Protein AF-A0A3D6DI68-F1 (afdb_monomer)

Radius of gyration: 18.79 Å; Cα contacts (8 Å, |Δi|>4): 191; chains: 1; bounding box: 49×37×52 Å

Solvent-accessible surface area (backbone atoms only — not comparable to full-atom values): 10297 Å² total; per-residue (Å²): 124,70,79,74,51,53,60,58,48,51,51,52,36,50,52,24,47,52,52,17,48,54,47,43,48,48,29,64,73,47,44,44,56,61,36,33,67,92,43,63,64,65,54,48,49,50,49,52,28,51,52,53,12,64,62,48,17,65,62,31,40,66,58,34,52,61,52,46,64,67,42,48,71,60,28,49,78,68,75,37,47,70,59,53,52,56,61,50,47,48,56,31,52,49,44,36,45,64,70,35,48,46,40,38,71,76,37,36,68,61,47,20,57,74,69,66,47,55,83,92,48,44,79,40,40,52,56,20,40,54,47,18,53,46,51,32,50,39,52,50,49,38,37,54,32,43,72,69,74,38,43,48,60,38,44,32,44,64,32,33,52,44,38,52,51,51,41,51,52,31,49,34,34,53,71,63,78,37,58,76,87,51,45,57,61,52,52,53,49,49,52,50,52,52,45,74,73,103

Structure (mmCIF, N/CA/C/O backbone):
data_AF-A0A3D6DI68-F1
#
_entry.id   AF-A0A3D6DI68-F1
#
loop_
_atom_site.group_PDB
_atom_site.id
_atom_site.type_symbol
_atom_site.label_atom_id
_atom_site.label_alt_id
_atom_site.label_comp_id
_atom_site.label_asym_id
_atom_site.label_entity_id
_atom_site.label_seq_id
_atom_site.pdbx_PDB_ins_code
_atom_site.Cartn_x
_atom_site.Cartn_y
_atom_site.Cartn_z
_atom_site.occupancy
_atom_site.B_iso_or_equiv
_atom_site.auth_seq_id
_atom_site.auth_comp_id
_atom_site.auth_asym_id
_atom_site.auth_atom_id
_atom_site.pdbx_PDB_model_num
ATOM 1 N N . MET A 1 1 ? 26.467 -13.691 -18.395 1.00 47.03 1 MET A N 1
ATOM 2 C CA . MET A 1 1 ? 26.387 -13.645 -16.912 1.00 47.03 1 MET A CA 1
ATOM 3 C C . MET A 1 1 ? 24.986 -13.385 -16.330 1.00 47.03 1 MET A C 1
ATOM 5 O O . MET A 1 1 ? 24.784 -13.717 -15.171 1.00 47.03 1 MET A O 1
ATOM 9 N N . ALA A 1 2 ? 23.992 -12.867 -17.072 1.00 53.72 2 ALA A N 1
ATOM 10 C CA . ALA A 1 2 ? 22.640 -12.630 -16.524 1.00 53.72 2 ALA A CA 1
ATOM 11 C C . ALA A 1 2 ? 21.824 -13.912 -16.218 1.00 53.72 2 ALA A C 1
ATOM 13 O O . ALA A 1 2 ? 21.062 -13.934 -15.256 1.00 53.72 2 ALA A O 1
ATOM 14 N N . ARG A 1 3 ? 22.022 -15.004 -16.980 1.00 49.41 3 ARG A N 1
ATOM 15 C CA . ARG A 1 3 ? 21.253 -16.261 -16.841 1.00 49.41 3 ARG A CA 1
ATOM 16 C C . ARG A 1 3 ? 21.384 -16.957 -15.478 1.00 49.41 3 ARG A C 1
ATOM 18 O O . ARG A 1 3 ? 20.424 -17.579 -15.051 1.00 49.41 3 ARG A O 1
ATOM 25 N N . PHE A 1 4 ? 22.509 -16.815 -14.774 1.00 50.00 4 PHE A N 1
ATOM 26 C CA . PHE A 1 4 ? 22.710 -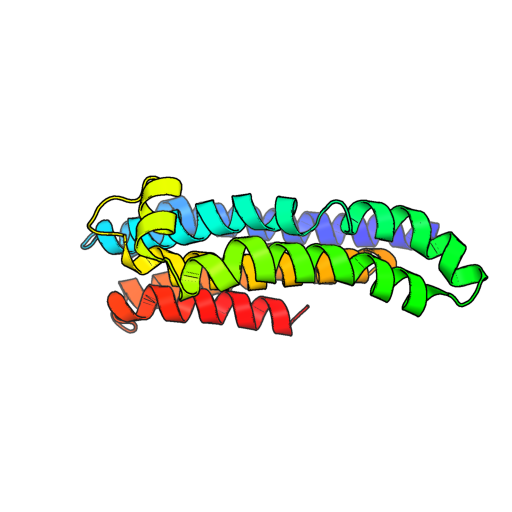17.448 -13.459 1.00 50.00 4 PHE A CA 1
ATOM 27 C C . PHE A 1 4 ? 22.127 -16.647 -12.283 1.00 50.00 4 PHE A C 1
ATOM 29 O O . PHE A 1 4 ? 22.044 -17.169 -11.179 1.00 50.00 4 PHE A O 1
ATOM 36 N N . ARG A 1 5 ? 21.707 -15.388 -12.490 1.00 63.69 5 ARG A N 1
ATOM 37 C CA . ARG A 1 5 ? 21.126 -14.551 -11.421 1.00 63.69 5 ARG A CA 1
ATOM 38 C C . ARG A 1 5 ? 19.610 -14.703 -11.297 1.00 63.69 5 ARG A C 1
ATOM 40 O O . ARG A 1 5 ? 19.079 -14.528 -10.205 1.00 63.69 5 ARG A O 1
ATOM 47 N N . VAL A 1 6 ? 18.935 -15.077 -12.387 1.00 71.12 6 VAL A N 1
ATOM 48 C CA . VAL A 1 6 ? 17.475 -15.271 -12.421 1.00 71.12 6 VAL A CA 1
ATOM 49 C C . VAL A 1 6 ? 17.021 -16.410 -11.491 1.00 71.12 6 VAL A C 1
ATOM 51 O O . VAL A 1 6 ? 16.112 -16.162 -10.701 1.00 71.12 6 VAL A O 1
ATOM 54 N N . PRO A 1 7 ? 17.656 -17.605 -11.476 1.00 82.25 7 PRO A N 1
ATOM 55 C CA . PRO A 1 7 ? 17.252 -18.688 -10.575 1.00 82.25 7 PRO A CA 1
ATOM 56 C C . PRO A 1 7 ? 17.431 -18.324 -9.098 1.00 82.25 7 PRO A C 1
ATOM 58 O O . PRO A 1 7 ? 16.536 -18.553 -8.291 1.00 82.25 7 PRO A O 1
ATOM 61 N N . THR A 1 8 ? 18.549 -17.685 -8.742 1.00 82.25 8 THR A N 1
ATOM 62 C CA . THR A 1 8 ? 18.820 -17.258 -7.360 1.00 82.25 8 THR A CA 1
ATOM 63 C C . THR A 1 8 ? 17.832 -16.192 -6.888 1.00 82.25 8 THR A C 1
ATOM 65 O O . THR A 1 8 ? 17.372 -16.233 -5.749 1.00 82.25 8 THR A O 1
ATOM 68 N N . GLN A 1 9 ? 17.481 -15.239 -7.753 1.00 78.44 9 GLN A N 1
ATOM 69 C CA . GLN A 1 9 ? 16.486 -14.209 -7.454 1.00 78.44 9 GLN A CA 1
ATOM 70 C C . GLN A 1 9 ? 15.082 -14.810 -7.307 1.00 78.44 9 GLN A C 1
ATOM 72 O O . GLN A 1 9 ? 14.377 -14.480 -6.356 1.00 78.44 9 GLN A O 1
ATOM 77 N N . ALA A 1 10 ? 14.703 -15.737 -8.191 1.00 82.56 10 ALA A N 1
ATOM 78 C CA . ALA A 1 10 ? 13.439 -16.462 -8.102 1.00 82.56 10 ALA A CA 1
ATOM 79 C C . ALA A 1 10 ? 13.342 -17.281 -6.806 1.00 82.56 10 ALA A C 1
ATOM 81 O O . ALA A 1 10 ? 12.330 -17.207 -6.115 1.00 82.56 10 ALA A O 1
ATOM 82 N N . PHE A 1 11 ? 14.410 -17.987 -6.425 1.00 86.50 11 PHE A N 1
ATOM 83 C CA . PHE A 1 11 ? 14.456 -18.758 -5.182 1.00 86.50 11 PHE A CA 1
ATOM 84 C C . PHE A 1 11 ? 14.317 -17.869 -3.936 1.00 86.50 11 PHE A C 1
ATOM 86 O O . PHE A 1 11 ? 13.551 -18.185 -3.029 1.00 86.50 11 PHE A O 1
ATOM 93 N N . ARG A 1 12 ? 14.992 -16.712 -3.900 1.00 85.69 12 ARG A N 1
ATOM 94 C CA . ARG A 1 12 ? 14.850 -15.749 -2.791 1.00 85.69 12 ARG A CA 1
ATOM 95 C C . ARG A 1 12 ? 13.447 -15.145 -2.715 1.00 85.69 12 ARG A C 1
ATOM 97 O O . ARG A 1 12 ? 12.915 -14.993 -1.616 1.00 85.69 12 ARG A O 1
ATOM 104 N N . ASN A 1 13 ? 12.842 -14.821 -3.860 1.00 84.44 13 ASN A N 1
ATOM 105 C CA . ASN A 1 13 ? 11.450 -14.370 -3.904 1.00 84.44 13 ASN A CA 1
ATOM 106 C C . ASN A 1 13 ? 10.514 -15.464 -3.375 1.00 84.44 13 ASN A C 1
ATOM 108 O O . ASN A 1 13 ? 9.661 -15.172 -2.547 1.00 84.44 13 ASN A O 1
ATOM 112 N N . PHE A 1 14 ? 10.709 -16.718 -3.796 1.00 88.00 14 PHE A N 1
ATOM 113 C CA . PHE A 1 14 ? 9.923 -17.857 -3.324 1.00 88.00 14 PHE A CA 1
ATOM 114 C C . PHE A 1 14 ? 10.012 -18.025 -1.803 1.00 88.00 14 PHE A C 1
ATOM 116 O O . PHE A 1 14 ? 8.979 -18.108 -1.147 1.00 88.00 14 PHE A O 1
ATOM 123 N N . LEU A 1 15 ? 11.219 -17.994 -1.225 1.00 88.44 15 LEU A N 1
ATOM 124 C CA . LEU A 1 15 ? 11.389 -18.052 0.231 1.00 88.44 15 LEU A CA 1
ATOM 125 C C . LEU A 1 15 ? 10.708 -16.878 0.947 1.00 88.44 15 LEU A C 1
ATOM 127 O O . LEU A 1 15 ? 10.084 -17.080 1.984 1.00 88.44 15 LEU A O 1
ATOM 131 N N . SER A 1 16 ? 10.793 -15.667 0.388 1.00 86.31 16 SER A N 1
ATOM 132 C CA . SER A 1 16 ? 10.128 -14.486 0.960 1.00 86.31 16 SER A CA 1
ATOM 133 C C . SER A 1 16 ? 8.607 -14.650 0.964 1.00 86.31 16 SER A C 1
ATOM 135 O O . SER A 1 16 ? 7.964 -14.403 1.978 1.00 86.31 16 SER A O 1
ATOM 137 N N . ILE A 1 17 ? 8.041 -15.136 -0.144 1.00 87.88 17 ILE A N 1
ATOM 138 C CA . ILE A 1 17 ? 6.606 -15.413 -0.265 1.00 87.88 17 ILE A CA 1
ATOM 139 C C . ILE A 1 17 ? 6.188 -16.519 0.707 1.00 87.88 17 ILE A C 1
ATOM 141 O O . ILE A 1 17 ? 5.175 -16.375 1.379 1.00 87.88 17 ILE A O 1
ATOM 145 N N . LEU A 1 18 ? 6.964 -17.602 0.819 1.00 90.88 18 LEU A N 1
ATOM 146 C CA . LEU A 1 18 ? 6.665 -18.712 1.725 1.00 90.88 18 LEU A CA 1
ATOM 147 C C . LEU A 1 18 ? 6.641 -18.251 3.188 1.00 90.88 18 LEU A C 1
ATOM 149 O O . LEU A 1 18 ? 5.691 -18.547 3.911 1.00 90.88 18 LEU A O 1
ATOM 153 N N . LEU A 1 19 ? 7.654 -17.489 3.612 1.00 89.38 19 LEU A N 1
ATOM 154 C CA . LEU A 1 19 ? 7.704 -16.907 4.954 1.00 89.38 19 LEU A CA 1
ATOM 155 C C . LEU A 1 19 ? 6.527 -15.962 5.190 1.00 89.38 19 LEU A C 1
ATOM 157 O O . LEU A 1 19 ? 5.820 -16.098 6.187 1.00 89.38 19 LEU A O 1
ATOM 161 N N . GLY A 1 20 ? 6.271 -15.048 4.252 1.00 87.38 20 GLY A N 1
ATOM 162 C CA . GLY A 1 20 ? 5.126 -14.149 4.322 1.00 87.38 20 GLY A CA 1
ATOM 163 C C . GLY A 1 20 ? 3.792 -14.899 4.366 1.00 87.38 20 GLY A C 1
ATOM 164 O O . GLY A 1 20 ? 2.861 -14.475 5.047 1.00 87.38 20 GLY A O 1
ATOM 165 N N . PHE A 1 21 ? 3.658 -16.024 3.670 1.00 90.75 21 PHE A N 1
ATOM 166 C CA . PHE A 1 21 ? 2.447 -16.839 3.702 1.00 90.75 21 PHE A CA 1
ATOM 167 C C . PHE A 1 21 ? 2.226 -17.460 5.084 1.00 90.75 21 PHE A C 1
ATOM 169 O O . PHE A 1 21 ? 1.154 -17.283 5.660 1.00 90.75 21 PHE A O 1
ATOM 176 N N . VAL A 1 22 ? 3.246 -18.115 5.648 1.00 92.69 22 VAL A N 1
ATOM 177 C CA . VAL A 1 22 ? 3.168 -18.729 6.985 1.00 92.69 22 VAL A CA 1
ATOM 178 C C . VAL A 1 22 ? 2.871 -17.675 8.051 1.00 92.69 22 VAL A C 1
ATOM 180 O O . VAL A 1 22 ? 1.959 -17.852 8.855 1.00 92.69 22 VAL A O 1
ATOM 183 N N . LEU A 1 23 ? 3.580 -16.546 8.024 1.00 91.50 23 LEU A N 1
ATOM 184 C CA . LEU A 1 23 ? 3.347 -15.440 8.953 1.00 91.50 23 LEU A CA 1
ATOM 185 C C . LEU A 1 23 ? 1.942 -14.857 8.811 1.00 91.50 23 LEU A C 1
ATOM 187 O O . LEU A 1 23 ? 1.280 -14.594 9.810 1.00 91.50 23 LEU A O 1
ATOM 191 N N . GLY A 1 24 ? 1.464 -14.688 7.577 1.00 89.50 24 GLY A N 1
ATOM 192 C CA . GLY A 1 24 ? 0.105 -14.229 7.310 1.00 89.50 24 GLY A CA 1
ATOM 193 C C . GLY A 1 24 ? -0.951 -15.194 7.844 1.00 89.50 24 GLY A C 1
ATOM 194 O O . GLY A 1 24 ? -1.929 -14.750 8.441 1.00 89.50 24 GLY A O 1
ATOM 195 N N . ALA A 1 25 ? -0.740 -16.502 7.679 1.00 91.69 25 ALA A N 1
ATOM 196 C CA . ALA A 1 25 ? -1.630 -17.532 8.202 1.00 91.69 25 ALA A CA 1
ATOM 197 C C . ALA A 1 25 ? -1.679 -17.501 9.735 1.00 91.69 25 ALA A C 1
ATOM 199 O O . ALA A 1 25 ? -2.762 -17.417 10.305 1.00 91.69 25 ALA A O 1
ATOM 200 N N . VAL A 1 26 ? -0.521 -17.482 10.402 1.00 93.56 26 VAL A N 1
ATOM 201 C CA . VAL A 1 26 ? -0.439 -17.378 11.869 1.00 93.56 26 VAL A CA 1
ATOM 202 C C . VAL A 1 26 ? -1.111 -16.096 12.363 1.00 93.56 26 VAL A C 1
ATOM 204 O O . VAL A 1 26 ? -1.902 -16.133 13.306 1.00 93.56 26 VAL A O 1
ATOM 207 N N . ASN A 1 27 ? -0.856 -14.965 11.704 1.00 91.69 27 ASN A N 1
ATOM 208 C CA . ASN A 1 27 ? -1.428 -13.691 12.116 1.00 91.69 27 ASN A CA 1
ATOM 209 C C . ASN A 1 27 ? -2.960 -13.675 11.982 1.00 91.69 27 ASN A C 1
ATOM 211 O O . ASN A 1 27 ? -3.658 -13.283 12.910 1.00 91.69 27 ASN A O 1
ATOM 215 N N . ASN A 1 28 ? -3.495 -14.151 10.855 1.00 89.88 28 ASN A N 1
ATOM 216 C CA . ASN A 1 28 ? -4.934 -14.129 10.591 1.00 89.88 28 ASN A CA 1
ATOM 217 C C . ASN A 1 28 ? -5.728 -15.187 11.365 1.00 89.88 28 ASN A C 1
ATOM 219 O O . ASN A 1 28 ? -6.883 -14.932 11.698 1.00 89.88 28 ASN A O 1
ATOM 223 N N . LEU A 1 29 ? -5.145 -16.362 11.619 1.00 91.81 29 LEU A N 1
ATOM 224 C CA . LEU A 1 29 ? -5.845 -17.480 12.259 1.00 91.81 29 LEU A CA 1
ATOM 225 C C . LEU A 1 29 ? -5.686 -17.502 13.780 1.00 91.81 29 LEU A C 1
ATOM 227 O O . LEU A 1 29 ? -6.544 -18.058 14.457 1.00 91.81 29 LEU A O 1
ATOM 231 N N . ILE A 1 30 ? -4.600 -16.933 14.313 1.00 92.62 30 ILE A N 1
ATOM 232 C CA . ILE A 1 30 ? -4.255 -17.050 15.735 1.00 92.62 30 ILE A CA 1
ATOM 233 C C . ILE A 1 30 ? -4.139 -15.669 16.380 1.00 92.62 30 ILE A C 1
ATOM 235 O O . ILE A 1 30 ? -4.895 -15.362 17.296 1.00 92.62 30 ILE A O 1
ATOM 239 N N . ILE A 1 31 ? -3.219 -14.825 15.899 1.00 92.12 31 ILE A N 1
ATOM 240 C CA . ILE A 1 31 ? -2.837 -13.599 16.621 1.00 92.12 31 ILE A CA 1
ATOM 241 C C . ILE A 1 31 ? -3.959 -12.557 16.602 1.00 92.12 31 ILE A C 1
ATOM 243 O O . ILE A 1 31 ? -4.326 -12.053 17.657 1.00 92.12 31 ILE A O 1
ATOM 247 N N . LEU A 1 32 ? -4.519 -12.230 15.433 1.00 89.50 32 LEU A N 1
ATOM 248 C CA . LEU A 1 32 ? -5.557 -11.201 15.318 1.00 89.50 32 LEU A CA 1
ATOM 249 C C . LEU A 1 32 ? -6.864 -11.584 16.031 1.00 89.50 32 LEU A C 1
ATOM 251 O O . LEU A 1 32 ? -7.358 -10.747 16.782 1.00 89.50 32 LEU A O 1
ATOM 255 N N . PRO A 1 33 ? -7.419 -12.806 15.872 1.00 89.81 33 PRO A N 1
ATOM 256 C CA . PRO A 1 33 ? -8.613 -13.200 16.619 1.00 89.81 33 PRO A CA 1
ATOM 257 C C . PRO A 1 33 ? -8.412 -13.133 18.135 1.00 89.81 33 PRO A C 1
ATOM 259 O O . PRO A 1 33 ? -9.314 -12.712 18.849 1.00 89.81 33 PRO A O 1
ATOM 262 N N . TRP A 1 34 ? -7.225 -13.510 18.619 1.00 92.38 34 TRP A N 1
ATOM 263 C CA . TRP A 1 34 ? -6.877 -13.404 20.034 1.00 92.38 34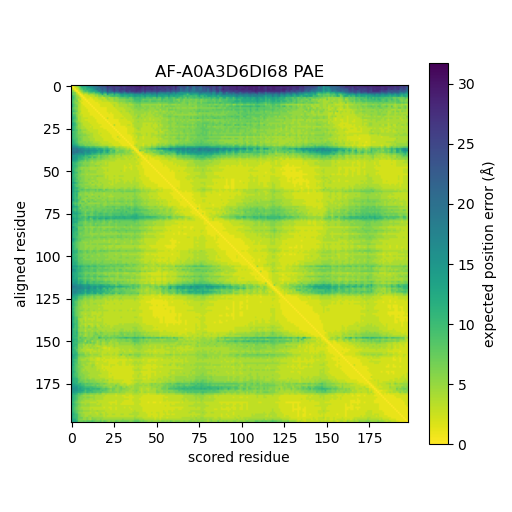 TRP A CA 1
ATOM 264 C C . TRP A 1 34 ? -6.743 -11.943 20.491 1.00 92.38 34 TRP A C 1
ATOM 266 O O . TRP A 1 34 ? -7.365 -11.554 21.473 1.00 92.38 34 TRP A O 1
ATOM 276 N N . ALA A 1 35 ? -5.988 -11.117 19.761 1.00 89.19 35 ALA A N 1
ATOM 277 C CA . ALA A 1 35 ? -5.718 -9.726 20.131 1.00 89.19 35 ALA A CA 1
ATOM 278 C C . ALA A 1 35 ? -6.968 -8.828 20.105 1.00 89.19 35 ALA A C 1
ATOM 280 O O . ALA A 1 35 ? -7.029 -7.840 20.833 1.00 89.19 35 ALA A O 1
ATOM 281 N N . PHE A 1 36 ? -7.957 -9.164 19.271 1.00 88.94 36 PHE A N 1
ATOM 282 C CA . PHE A 1 36 ? -9.206 -8.412 19.111 1.00 88.94 36 PHE A CA 1
ATOM 283 C C . PHE A 1 36 ? -10.434 -9.110 19.715 1.00 88.94 36 PHE A C 1
ATOM 285 O O . PHE A 1 36 ? -11.557 -8.680 19.453 1.00 88.94 36 PHE A O 1
ATOM 292 N N . ALA A 1 37 ? -10.252 -10.159 20.527 1.00 84.75 37 ALA A N 1
ATOM 293 C CA . ALA A 1 37 ? -11.361 -10.926 21.106 1.00 84.75 37 ALA A CA 1
ATOM 294 C C . ALA A 1 37 ? -12.387 -10.040 21.844 1.00 84.75 37 ALA A C 1
ATOM 296 O O . ALA A 1 37 ? -13.589 -10.285 21.761 1.00 84.75 37 ALA A O 1
ATOM 297 N N . ASP A 1 38 ? -11.913 -8.971 22.489 1.00 79.00 38 ASP A N 1
ATOM 298 C CA . ASP A 1 38 ? -12.732 -8.055 23.288 1.00 79.00 38 ASP A CA 1
ATOM 299 C C . ASP A 1 38 ? -13.279 -6.842 22.506 1.00 79.00 38 ASP A C 1
ATOM 301 O O . ASP A 1 38 ? -13.947 -5.995 23.099 1.00 79.00 38 ASP A O 1
ATOM 305 N N . ASP A 1 39 ? -12.936 -6.666 21.222 1.00 76.25 39 ASP A N 1
ATOM 306 C CA . ASP A 1 39 ? -13.411 -5.539 20.399 1.00 76.25 39 ASP A CA 1
ATOM 307 C C . ASP A 1 39 ? -13.306 -5.819 18.895 1.00 76.25 39 ASP A C 1
ATOM 309 O O . ASP A 1 39 ? -12.320 -5.506 18.219 1.00 76.25 39 ASP A O 1
ATOM 313 N N . LEU A 1 40 ? -14.379 -6.394 18.358 1.00 79.38 40 LEU A N 1
ATOM 314 C CA . LEU A 1 40 ? -14.498 -6.697 16.934 1.00 79.38 40 LEU A CA 1
ATOM 315 C C . LEU A 1 40 ? -14.705 -5.440 16.068 1.00 79.38 40 LEU A C 1
ATOM 317 O O . LEU A 1 40 ? -14.507 -5.515 14.853 1.00 79.38 40 LEU A O 1
ATOM 321 N N . GLY A 1 41 ? -15.091 -4.302 16.658 1.00 80.81 41 GLY A N 1
ATOM 322 C CA . GLY A 1 41 ? -15.380 -3.063 15.931 1.00 80.81 41 GLY A CA 1
ATOM 323 C C . GLY A 1 41 ? -14.114 -2.414 15.383 1.00 80.81 41 GLY A C 1
ATOM 324 O O . GLY A 1 41 ? -14.020 -2.136 14.187 1.00 80.81 41 GLY A O 1
ATOM 325 N N . GLU A 1 42 ? -13.096 -2.260 16.228 1.00 81.81 42 GLU A N 1
ATOM 326 C CA . GLU A 1 42 ? -11.787 -1.729 15.818 1.00 81.81 42 GLU A CA 1
ATOM 327 C C . GLU A 1 42 ? -11.094 -2.636 14.789 1.00 81.81 42 GLU A C 1
ATOM 329 O O . GLU A 1 42 ? -10.500 -2.169 13.811 1.00 81.81 42 GLU A O 1
ATOM 334 N N . TRP A 1 43 ? -11.237 -3.957 14.938 1.00 85.12 43 TRP A N 1
ATOM 335 C CA . TRP A 1 43 ? -10.728 -4.897 13.939 1.00 85.12 43 TRP A CA 1
ATOM 336 C C . TRP A 1 43 ? -11.438 -4.751 12.589 1.00 85.12 43 TRP A C 1
ATOM 338 O O . TRP A 1 43 ? -10.797 -4.784 11.532 1.00 85.12 43 TRP A O 1
ATOM 348 N N . GLY A 1 44 ? -12.761 -4.564 12.623 1.00 86.94 44 GLY A N 1
ATOM 349 C CA . GLY A 1 44 ? -13.584 -4.274 11.454 1.00 86.94 44 GLY A CA 1
ATOM 350 C C . GLY A 1 44 ? -13.151 -2.990 10.751 1.00 86.94 44 GLY A C 1
ATOM 351 O O . GLY A 1 44 ? -12.959 -2.999 9.535 1.00 86.94 44 GLY A O 1
ATOM 352 N N . LEU A 1 45 ? -12.895 -1.921 11.507 1.00 89.56 45 LEU A N 1
ATOM 353 C CA . LEU A 1 45 ? -12.443 -0.637 10.973 1.00 89.56 45 LEU A CA 1
ATOM 354 C C . LEU A 1 45 ? -11.131 -0.772 10.187 1.00 89.56 45 LEU A C 1
ATOM 356 O O . LEU A 1 45 ? -11.061 -0.348 9.034 1.00 89.56 45 LEU A O 1
ATOM 360 N N . VAL A 1 46 ? -10.103 -1.409 10.759 1.00 91.12 46 VAL A N 1
ATOM 361 C CA . VAL A 1 46 ? -8.811 -1.612 10.071 1.00 91.12 46 VAL A CA 1
ATOM 362 C C . VAL A 1 46 ? -8.993 -2.407 8.779 1.00 91.12 46 VAL A C 1
ATOM 364 O O . VAL A 1 46 ? -8.405 -2.065 7.751 1.00 91.12 46 VAL A O 1
ATOM 367 N N . ARG A 1 47 ? -9.834 -3.448 8.808 1.00 90.25 47 ARG A N 1
ATOM 368 C CA . ARG A 1 47 ? -10.141 -4.271 7.631 1.00 90.25 47 ARG A CA 1
ATOM 369 C C . ARG A 1 47 ? -10.842 -3.473 6.540 1.00 90.25 47 ARG A C 1
ATOM 371 O O . ARG A 1 47 ? -10.441 -3.577 5.386 1.00 90.25 47 ARG A O 1
ATOM 378 N N . ILE A 1 48 ? -11.836 -2.661 6.896 1.00 92.69 48 ILE A N 1
ATOM 379 C CA . ILE A 1 48 ? -12.547 -1.777 5.963 1.00 92.69 48 ILE A CA 1
ATOM 380 C C . ILE A 1 48 ? -11.568 -0.786 5.330 1.00 92.69 48 ILE A C 1
ATOM 382 O O . ILE A 1 48 ? -11.532 -0.650 4.105 1.00 92.69 48 ILE A O 1
ATOM 386 N N . VAL A 1 49 ? -10.734 -0.140 6.153 1.00 95.06 49 VAL A N 1
ATOM 387 C CA . VAL A 1 49 ? -9.734 0.828 5.689 1.00 95.06 49 VAL A CA 1
ATOM 388 C C . VAL A 1 49 ? -8.761 0.177 4.706 1.00 95.06 49 VAL A C 1
ATOM 390 O O . VAL A 1 49 ? -8.533 0.696 3.612 1.00 95.06 49 VAL A O 1
ATOM 393 N N . MET A 1 50 ? -8.219 -0.988 5.066 1.00 94.88 50 MET A N 1
ATOM 394 C CA . MET A 1 50 ? -7.290 -1.747 4.231 1.00 94.88 50 MET A CA 1
ATOM 395 C C . MET A 1 50 ? -7.931 -2.238 2.932 1.00 94.88 50 MET A C 1
ATOM 397 O O . MET A 1 50 ? -7.299 -2.148 1.878 1.00 94.88 50 MET A O 1
ATOM 401 N N . ALA A 1 51 ? -9.163 -2.746 2.990 1.00 95.06 51 ALA A N 1
ATOM 402 C CA . ALA A 1 51 ? -9.873 -3.273 1.832 1.00 95.06 51 ALA A CA 1
ATOM 403 C C . ALA A 1 51 ? -10.101 -2.179 0.785 1.00 95.06 51 ALA A C 1
ATOM 405 O O . ALA A 1 51 ? -9.682 -2.330 -0.362 1.00 95.06 51 ALA A O 1
ATOM 406 N N . TRP A 1 52 ? -10.672 -1.042 1.190 1.00 96.31 52 TRP A N 1
ATOM 407 C CA . TRP A 1 52 ? -10.899 0.077 0.279 1.00 96.31 52 TRP A CA 1
ATOM 408 C C . TRP A 1 52 ? -9.598 0.652 -0.273 1.00 96.31 5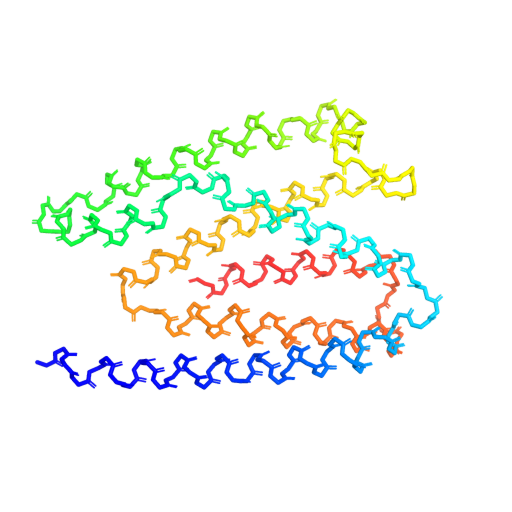2 TRP A C 1
ATOM 410 O O . TRP A 1 52 ? -9.484 0.851 -1.481 1.00 96.31 52 TRP A O 1
ATOM 420 N N . ALA A 1 53 ? -8.584 0.850 0.571 1.00 96.56 53 ALA A N 1
ATOM 421 C CA . ALA A 1 53 ? -7.290 1.341 0.112 1.00 96.56 53 ALA A CA 1
ATOM 422 C C . ALA A 1 53 ? -6.640 0.405 -0.925 1.00 96.56 53 ALA A C 1
ATOM 424 O O . ALA A 1 53 ? -6.105 0.877 -1.931 1.00 96.56 53 ALA A O 1
ATOM 425 N N . SER A 1 54 ? -6.734 -0.912 -0.717 1.00 95.38 54 SER A N 1
ATOM 426 C CA . SER A 1 54 ? -6.191 -1.929 -1.630 1.00 95.38 54 SER A CA 1
ATOM 427 C C . SER A 1 54 ? -6.960 -2.018 -2.950 1.00 95.38 54 SER A C 1
ATOM 429 O O . SER A 1 54 ? -6.366 -2.352 -3.973 1.00 95.38 54 SER A O 1
ATOM 431 N N . LEU A 1 55 ? -8.259 -1.703 -2.950 1.00 96.44 55 LEU A N 1
ATOM 432 C CA . LEU A 1 55 ? -9.075 -1.628 -4.166 1.00 96.44 55 LEU A CA 1
ATOM 433 C C . LEU A 1 55 ? -8.793 -0.354 -4.971 1.00 96.44 55 LEU A C 1
ATOM 435 O O . LEU A 1 55 ? -8.705 -0.396 -6.197 1.00 96.44 55 LEU A O 1
ATOM 439 N N . ILE A 1 56 ? -8.630 0.776 -4.284 1.00 96.75 56 ILE A N 1
ATOM 440 C CA . ILE A 1 56 ? -8.435 2.088 -4.906 1.00 96.75 56 ILE A CA 1
ATOM 441 C C . ILE A 1 56 ? -7.031 2.211 -5.522 1.00 96.75 56 ILE A C 1
ATOM 443 O O . ILE A 1 56 ? -6.885 2.724 -6.634 1.00 96.75 56 ILE A O 1
ATOM 447 N N . ALA A 1 57 ? -5.989 1.728 -4.839 1.00 97.19 57 ALA A N 1
ATOM 448 C CA . ALA A 1 57 ? -4.603 1.966 -5.249 1.00 97.19 57 ALA A CA 1
ATOM 449 C C . ALA A 1 57 ? -4.254 1.474 -6.677 1.00 97.19 57 ALA A C 1
ATOM 451 O O . ALA A 1 57 ? -3.681 2.255 -7.444 1.00 97.19 57 ALA A O 1
ATOM 452 N N . PRO A 1 58 ? -4.616 0.248 -7.114 1.00 95.62 58 PRO A N 1
ATOM 453 C CA . PRO A 1 58 ? -4.352 -0.212 -8.481 1.00 95.62 58 PRO A CA 1
ATOM 454 C C . PRO A 1 58 ? -5.027 0.641 -9.564 1.00 95.62 58 PRO A C 1
ATOM 456 O O . PRO A 1 58 ? -4.466 0.802 -10.649 1.00 95.62 58 PRO A O 1
ATOM 459 N N . ILE A 1 59 ? -6.203 1.207 -9.267 1.00 96.38 59 ILE A N 1
ATOM 460 C CA . ILE A 1 59 ? -6.939 2.095 -10.177 1.00 96.38 59 ILE A CA 1
ATOM 461 C C . ILE A 1 59 ? -6.170 3.409 -10.341 1.00 96.38 59 ILE A C 1
ATOM 463 O O . ILE A 1 59 ? -5.925 3.840 -11.469 1.00 96.38 59 ILE A O 1
ATOM 467 N N . ILE A 1 60 ? -5.712 3.999 -9.230 1.00 97.31 60 ILE A N 1
ATOM 468 C CA . ILE A 1 60 ? -4.881 5.215 -9.233 1.00 97.31 60 ILE A CA 1
ATOM 469 C C . ILE A 1 60 ? -3.591 5.000 -10.033 1.00 97.31 60 ILE A C 1
ATOM 471 O O . ILE A 1 60 ? -3.172 5.876 -10.787 1.00 97.31 60 ILE A O 1
ATOM 475 N N . LEU A 1 61 ? -2.955 3.832 -9.901 1.00 96.06 61 LEU A N 1
ATOM 476 C CA . LEU A 1 61 ? -1.719 3.510 -10.623 1.00 96.06 61 LEU A CA 1
ATOM 477 C C . LEU A 1 61 ? -1.864 3.533 -12.144 1.00 96.06 61 LEU A C 1
ATOM 479 O O . LEU A 1 61 ? -0.847 3.656 -12.826 1.00 96.06 61 LEU A O 1
ATOM 483 N N . TYR A 1 62 ? -3.082 3.397 -12.677 1.00 95.19 62 TYR A N 1
ATOM 484 C CA . TYR A 1 62 ? -3.400 3.582 -14.095 1.00 95.19 62 TYR A CA 1
ATOM 485 C C . TYR A 1 62 ? -2.433 2.853 -15.053 1.00 95.19 62 TYR A C 1
ATOM 487 O O . TYR A 1 62 ? -1.945 3.394 -16.044 1.00 95.19 62 TYR A O 1
ATOM 495 N N . GLY A 1 63 ? -2.075 1.609 -14.720 1.00 93.38 63 GLY A N 1
ATOM 496 C CA . GLY A 1 63 ? -1.180 0.783 -15.540 1.00 93.38 63 GLY A CA 1
ATOM 497 C C . GLY A 1 63 ? 0.298 1.207 -15.554 1.00 93.38 63 GLY A C 1
ATOM 498 O O . GLY A 1 63 ? 1.089 0.600 -16.286 1.00 93.38 63 GLY A O 1
ATOM 499 N N . ALA A 1 64 ? 0.711 2.180 -14.732 1.00 95.31 64 ALA A N 1
ATOM 500 C CA . ALA A 1 64 ? 2.102 2.620 -14.623 1.00 95.31 64 ALA A CA 1
ATOM 501 C C . ALA A 1 64 ? 3.104 1.465 -14.403 1.00 95.31 64 ALA A C 1
ATOM 503 O O . ALA A 1 64 ? 4.117 1.453 -15.105 1.00 95.31 64 ALA A O 1
ATOM 504 N N . PRO A 1 65 ? 2.839 0.446 -13.554 1.00 94.19 65 PRO A N 1
ATOM 505 C CA . PRO A 1 65 ? 3.726 -0.713 -13.399 1.00 94.19 65 PRO A CA 1
ATOM 506 C C . PRO A 1 65 ? 4.040 -1.445 -14.709 1.00 94.19 65 PRO A C 1
ATOM 508 O O . PRO A 1 65 ? 5.199 -1.733 -15.021 1.00 94.19 65 PRO A O 1
ATOM 511 N N . ALA A 1 66 ? 3.007 -1.722 -15.509 1.00 93.31 66 ALA A N 1
ATOM 512 C CA . ALA A 1 66 ? 3.140 -2.447 -16.767 1.00 93.31 66 ALA A CA 1
ATOM 513 C C . ALA A 1 66 ? 3.899 -1.613 -17.808 1.00 93.31 66 ALA A C 1
ATOM 515 O O . ALA A 1 66 ? 4.806 -2.117 -18.477 1.00 93.31 66 ALA A O 1
ATOM 516 N N . ALA A 1 67 ? 3.575 -0.320 -17.906 1.00 94.88 67 ALA A N 1
ATOM 517 C CA . ALA A 1 67 ? 4.273 0.608 -18.788 1.00 94.88 67 ALA A CA 1
ATOM 518 C C . ALA A 1 67 ? 5.749 0.769 -18.391 1.00 94.88 67 ALA A C 1
ATOM 520 O O . ALA A 1 67 ? 6.624 0.769 -19.258 1.00 94.88 67 ALA A O 1
ATOM 521 N N . MET A 1 68 ? 6.046 0.839 -17.091 1.00 94.44 68 MET A N 1
ATOM 522 C CA . MET A 1 68 ? 7.409 0.948 -16.583 1.00 94.44 68 MET A CA 1
ATOM 523 C C . MET A 1 68 ? 8.238 -0.271 -16.999 1.00 94.44 68 MET A C 1
ATOM 525 O O . MET A 1 68 ? 9.224 -0.120 -17.719 1.00 94.44 68 MET A O 1
ATOM 529 N N . ASN A 1 69 ? 7.776 -1.483 -16.676 1.00 90.81 69 ASN A N 1
ATOM 530 C CA . ASN A 1 69 ? 8.467 -2.722 -17.044 1.00 90.8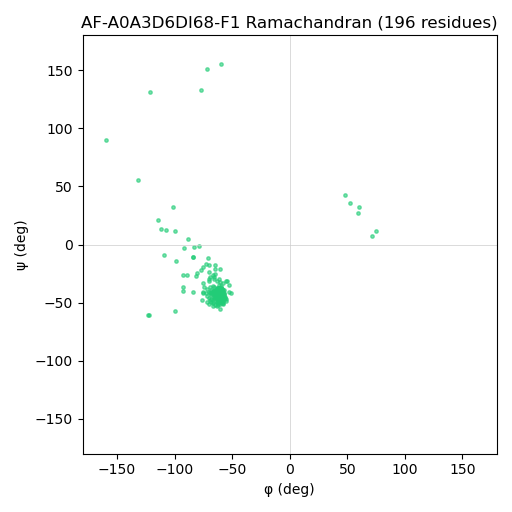1 69 ASN A CA 1
ATOM 531 C C . ASN A 1 69 ? 8.683 -2.853 -18.564 1.00 90.81 69 ASN A C 1
ATOM 533 O O . ASN A 1 69 ? 9.754 -3.278 -19.001 1.00 90.81 69 ASN A O 1
ATOM 537 N N . ARG A 1 70 ? 7.700 -2.452 -19.381 1.00 92.94 70 ARG A N 1
ATOM 538 C CA . ARG A 1 70 ? 7.783 -2.543 -20.846 1.00 92.94 70 ARG A CA 1
ATOM 539 C C . ARG A 1 70 ? 8.762 -1.537 -21.456 1.00 92.94 70 ARG A C 1
ATOM 541 O O . ARG A 1 70 ? 9.523 -1.893 -22.355 1.00 92.94 70 ARG A O 1
ATOM 548 N N . TYR A 1 71 ? 8.740 -0.282 -21.004 1.00 94.62 71 TYR A N 1
ATOM 549 C CA . TYR A 1 71 ? 9.452 0.810 -21.676 1.00 94.62 71 TYR A CA 1
ATOM 550 C C . TYR A 1 71 ? 10.809 1.159 -21.056 1.00 94.62 71 TYR A C 1
ATOM 552 O O . TYR A 1 71 ? 11.611 1.817 -21.725 1.00 94.62 71 TYR A O 1
ATOM 560 N N . THR A 1 72 ? 11.138 0.696 -19.841 1.00 93.38 72 THR A N 1
ATOM 561 C CA . THR A 1 72 ? 12.430 1.025 -19.207 1.00 93.38 72 THR A CA 1
ATOM 562 C C . THR A 1 72 ? 13.635 0.582 -20.040 1.00 93.38 72 THR A C 1
ATOM 564 O O . THR A 1 72 ? 14.591 1.345 -20.160 1.00 93.38 72 THR A O 1
ATOM 567 N N . GLY A 1 73 ? 13.601 -0.590 -20.684 1.00 90.12 73 GLY A N 1
ATOM 568 C CA . GLY A 1 73 ? 14.729 -1.065 -21.500 1.00 90.12 73 GLY A CA 1
ATOM 569 C C . GLY A 1 73 ? 14.987 -0.227 -22.762 1.00 90.12 73 GLY A C 1
ATOM 570 O O . GLY A 1 73 ? 16.134 -0.014 -23.159 1.00 90.12 73 GLY A O 1
ATOM 571 N N . VAL A 1 74 ? 13.929 0.280 -23.401 1.00 92.88 74 VAL A N 1
ATOM 572 C CA . VAL A 1 74 ? 14.042 1.150 -24.587 1.00 92.88 74 VAL A CA 1
ATOM 573 C C . VAL A 1 74 ? 14.468 2.558 -24.172 1.00 92.88 74 VAL A C 1
ATOM 575 O O . VAL A 1 74 ? 15.428 3.101 -24.714 1.00 92.88 74 VAL A O 1
ATOM 578 N N . MET A 1 75 ? 13.810 3.123 -23.158 1.00 93.56 75 MET A N 1
ATOM 579 C CA . MET A 1 75 ? 14.096 4.475 -22.674 1.00 93.56 75 MET A CA 1
ATOM 580 C C . MET A 1 75 ? 15.461 4.573 -21.986 1.00 93.56 75 MET A C 1
ATOM 582 O O . MET A 1 75 ? 16.088 5.627 -22.037 1.00 93.56 75 MET A O 1
ATOM 586 N N . GLY A 1 76 ? 15.955 3.478 -21.400 1.00 91.38 76 GLY A N 1
ATOM 587 C CA . GLY A 1 76 ? 17.311 3.374 -20.863 1.00 91.38 76 GLY A CA 1
ATOM 588 C C . GLY A 1 76 ? 18.385 3.541 -21.932 1.00 91.38 76 GLY A C 1
ATOM 589 O O . GLY A 1 76 ? 19.296 4.341 -21.750 1.00 91.38 76 GLY A O 1
ATOM 590 N N . ARG A 1 77 ? 18.237 2.873 -23.084 1.00 91.69 77 ARG A N 1
ATOM 591 C CA . ARG A 1 77 ? 19.170 3.015 -24.218 1.00 91.69 77 ARG A CA 1
ATOM 592 C C . ARG A 1 77 ? 19.193 4.431 -24.794 1.00 91.69 77 ARG A C 1
ATOM 594 O O . ARG A 1 77 ? 20.230 4.883 -25.255 1.00 91.69 77 ARG A O 1
ATOM 601 N N . ALA A 1 78 ? 18.065 5.136 -24.730 1.00 93.12 78 ALA A N 1
ATOM 602 C CA . ALA A 1 78 ? 17.946 6.520 -25.181 1.00 93.12 78 ALA A CA 1
ATOM 603 C C . ALA A 1 78 ? 18.293 7.566 -24.100 1.00 93.12 78 ALA A C 1
ATOM 605 O O . ALA A 1 78 ? 18.081 8.752 -24.338 1.00 93.12 78 ALA A O 1
ATOM 606 N N . ASN A 1 79 ? 18.753 7.149 -22.911 1.00 91.38 79 ASN A N 1
ATOM 607 C CA . ASN A 1 79 ? 18.987 8.004 -21.740 1.00 91.38 79 ASN A CA 1
ATOM 608 C C . ASN A 1 79 ? 17.775 8.885 -21.340 1.00 91.38 79 ASN A C 1
ATOM 610 O O . ASN A 1 79 ? 17.911 10.026 -20.909 1.00 91.38 79 ASN A O 1
ATOM 614 N N . LYS A 1 80 ? 16.554 8.353 -21.500 1.00 95.06 80 LYS A N 1
ATOM 615 C CA . LYS A 1 80 ? 15.264 9.040 -21.276 1.00 95.06 80 LYS A CA 1
ATOM 616 C C . LYS A 1 80 ? 14.450 8.448 -20.117 1.00 95.06 80 LYS A C 1
ATOM 618 O O . LYS A 1 80 ? 13.237 8.644 -20.053 1.00 95.06 80 LYS A O 1
ATOM 623 N N . ILE A 1 81 ? 15.088 7.735 -19.184 1.00 93.00 81 ILE A N 1
ATOM 624 C CA . ILE A 1 81 ? 14.410 7.161 -18.003 1.00 93.00 81 ILE A CA 1
ATOM 625 C C . ILE A 1 81 ? 13.698 8.233 -17.157 1.00 93.00 81 ILE A C 1
ATOM 627 O O . ILE A 1 81 ? 12.532 8.010 -16.835 1.00 93.00 81 IL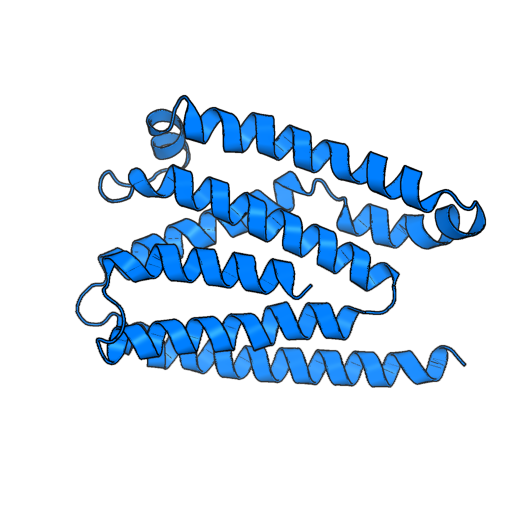E A O 1
ATOM 631 N N . PRO A 1 82 ? 14.305 9.398 -16.841 1.00 94.12 82 PRO A N 1
ATOM 632 C CA . PRO A 1 82 ? 13.614 10.425 -16.057 1.00 94.12 82 PRO A CA 1
ATOM 633 C C . PRO A 1 82 ? 12.330 10.914 -16.732 1.00 94.12 82 PRO A C 1
ATOM 635 O O . PRO A 1 82 ? 11.314 11.098 -16.071 1.00 94.12 82 PRO A O 1
ATOM 638 N N . LYS A 1 83 ? 12.344 11.035 -18.068 1.00 94.56 83 LYS A N 1
ATOM 639 C CA . LYS A 1 83 ? 11.160 11.410 -18.849 1.00 94.56 83 LYS A CA 1
ATOM 640 C C . LYS A 1 83 ? 10.060 10.352 -18.747 1.00 94.56 83 LYS A C 1
ATOM 642 O O . LYS A 1 83 ? 8.910 10.712 -18.536 1.00 94.56 83 LYS A O 1
ATOM 647 N N . LEU A 1 84 ? 10.410 9.065 -18.849 1.00 95.25 84 LEU A N 1
ATOM 648 C CA . LEU A 1 84 ? 9.456 7.967 -18.653 1.00 95.25 84 LEU A CA 1
ATOM 649 C C . LEU A 1 84 ? 8.814 8.034 -17.261 1.00 95.25 84 LEU A C 1
ATOM 651 O O . LEU A 1 84 ? 7.593 8.006 -17.161 1.00 95.25 84 LEU A O 1
ATOM 655 N N . LEU A 1 85 ? 9.621 8.149 -16.202 1.00 94.62 85 LEU A N 1
ATOM 656 C CA . LEU A 1 85 ? 9.113 8.199 -14.828 1.00 94.62 85 LEU A CA 1
ATOM 657 C C . LEU A 1 85 ? 8.227 9.423 -14.593 1.00 94.62 85 LEU A C 1
ATOM 659 O O . LEU A 1 85 ? 7.148 9.277 -14.032 1.00 94.62 85 LEU A O 1
ATOM 663 N N . GLY A 1 86 ? 8.635 10.597 -15.083 1.00 94.50 86 GLY A N 1
ATOM 664 C CA . GLY A 1 86 ? 7.831 11.815 -14.992 1.00 94.50 86 GLY A CA 1
ATOM 665 C C . GLY A 1 86 ? 6.471 11.665 -15.673 1.00 94.50 86 GLY A C 1
ATOM 666 O O . GLY A 1 86 ? 5.452 12.028 -15.095 1.00 94.50 86 GLY A O 1
ATOM 667 N N . THR A 1 87 ? 6.422 11.064 -16.865 1.00 95.50 87 THR A N 1
ATOM 668 C CA . THR A 1 87 ? 5.152 10.793 -17.557 1.00 95.50 87 THR A CA 1
ATOM 669 C C . THR A 1 87 ? 4.280 9.790 -16.800 1.00 95.50 87 THR A C 1
ATOM 671 O O . THR A 1 87 ? 3.070 9.976 -16.738 1.00 95.50 87 THR A O 1
ATOM 674 N N . LEU A 1 88 ? 4.869 8.748 -16.208 1.00 96.50 88 LEU A N 1
ATOM 675 C CA . LEU A 1 88 ? 4.120 7.728 -15.466 1.00 96.50 88 LEU A CA 1
ATOM 676 C C . LEU A 1 88 ? 3.648 8.193 -14.082 1.00 96.50 88 LEU A C 1
ATOM 678 O O . LEU A 1 88 ? 2.739 7.580 -13.531 1.00 96.50 88 LEU A O 1
ATOM 682 N N . LEU A 1 89 ? 4.243 9.249 -13.524 1.00 95.94 89 LEU A N 1
ATOM 683 C CA . LEU A 1 89 ? 3.866 9.793 -12.218 1.00 95.94 89 LEU A CA 1
ATOM 684 C C . LEU A 1 89 ? 2.636 10.712 -12.291 1.00 95.94 89 LEU A C 1
ATOM 686 O O . LEU A 1 89 ? 1.891 10.823 -11.321 1.00 95.94 89 LEU A O 1
ATOM 690 N N . TRP A 1 90 ? 2.394 11.343 -13.443 1.00 95.50 90 TRP A N 1
ATOM 691 C CA . TRP A 1 90 ? 1.279 12.276 -13.624 1.00 95.50 90 TRP A CA 1
ATOM 692 C C . TRP A 1 90 ? -0.107 11.651 -13.398 1.00 95.50 90 TRP A C 1
ATOM 694 O O . TRP A 1 90 ? -0.868 12.223 -12.616 1.00 95.50 90 TRP A O 1
ATOM 704 N N . PRO A 1 91 ? -0.468 10.504 -14.015 1.00 95.31 91 PRO A N 1
ATOM 705 C CA . PRO A 1 91 ? -1.794 9.924 -13.816 1.00 95.31 91 PRO A CA 1
ATOM 706 C C . PRO A 1 91 ? -2.079 9.563 -12.350 1.00 95.31 91 PRO A C 1
ATOM 708 O O . PRO A 1 91 ? -3.108 10.014 -11.853 1.00 95.31 91 PRO A O 1
ATOM 711 N N . PRO A 1 92 ? -1.181 8.873 -11.611 1.00 96.12 92 PRO A N 1
ATOM 712 C CA . PRO A 1 92 ? -1.394 8.618 -10.188 1.00 96.12 92 PRO A CA 1
ATOM 713 C C . PRO A 1 92 ? -1.590 9.888 -9.357 1.00 96.12 92 PRO A C 1
ATOM 715 O O . PRO A 1 92 ? -2.484 9.929 -8.518 1.00 96.12 92 PRO A O 1
ATOM 718 N N . LEU A 1 93 ? -0.808 10.945 -9.608 1.00 96.56 93 LEU A N 1
ATOM 719 C CA . LEU A 1 93 ? -0.933 12.209 -8.875 1.00 96.56 93 LEU A CA 1
ATOM 720 C C . LEU A 1 93 ? -2.266 12.912 -9.142 1.00 96.56 93 LEU A C 1
ATOM 722 O O . LEU A 1 93 ? -2.883 13.412 -8.202 1.00 96.56 93 LEU A O 1
ATOM 726 N N . LEU A 1 94 ? -2.720 12.936 -10.397 1.00 96.69 94 LEU A N 1
ATOM 727 C CA . LEU A 1 94 ? -3.989 13.556 -10.781 1.00 96.69 94 LEU A CA 1
ATOM 728 C C . LEU A 1 94 ? -5.182 12.753 -10.266 1.00 96.69 94 LEU A C 1
ATOM 730 O O . LEU A 1 94 ? -6.104 13.331 -9.695 1.00 96.69 94 LEU A O 1
ATOM 734 N N . LEU A 1 95 ? -5.150 11.428 -10.433 1.00 96.81 95 LEU A N 1
ATOM 735 C CA . LEU A 1 95 ? -6.227 10.547 -9.992 1.00 96.81 95 LEU A CA 1
ATOM 736 C C . LEU A 1 95 ? -6.356 10.549 -8.469 1.00 96.81 95 LEU A C 1
ATOM 738 O O . LEU A 1 95 ? -7.457 10.721 -7.955 1.00 96.81 95 LEU A O 1
ATOM 742 N N . PHE A 1 96 ? -5.240 10.436 -7.745 1.00 97.12 96 PHE A N 1
ATOM 743 C CA . PHE A 1 96 ? -5.255 10.505 -6.287 1.00 97.12 96 PHE A CA 1
ATOM 744 C C . PHE A 1 96 ? -5.731 11.873 -5.794 1.00 97.12 96 PHE A C 1
ATOM 746 O O . PHE A 1 96 ? -6.677 11.944 -5.012 1.00 97.12 96 PHE A O 1
ATOM 753 N N . SER A 1 97 ? -5.116 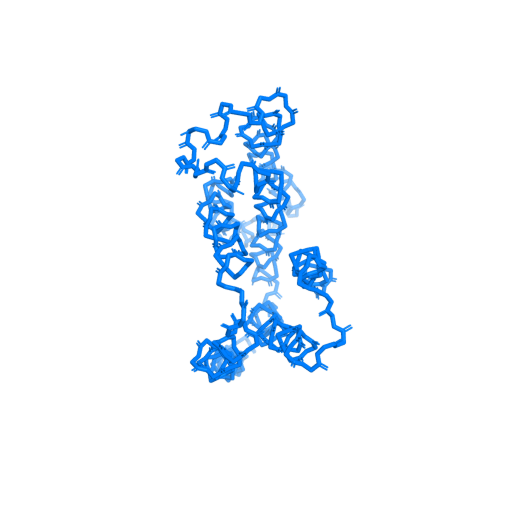12.961 -6.266 1.00 95.88 97 SER A N 1
ATOM 754 C CA . SER A 1 97 ? -5.460 14.308 -5.796 1.00 95.88 97 SER A CA 1
ATOM 755 C C . SER A 1 97 ? -6.915 14.658 -6.110 1.00 95.88 97 SER A C 1
ATOM 757 O O . SER A 1 97 ? -7.636 15.117 -5.230 1.00 95.88 97 SER A O 1
ATOM 759 N N . GLY A 1 98 ? -7.355 14.405 -7.346 1.00 95.12 98 GLY A N 1
ATOM 760 C CA . GLY A 1 98 ? -8.674 14.795 -7.842 1.00 95.12 98 GLY A CA 1
ATOM 761 C C . GLY A 1 98 ? -9.826 13.932 -7.334 1.00 95.12 98 GLY A C 1
ATOM 762 O O . GLY A 1 98 ? -10.872 14.472 -6.989 1.00 95.12 98 GLY A O 1
ATOM 763 N N . PHE A 1 99 ? -9.647 12.610 -7.273 1.00 94.62 99 PHE A N 1
ATOM 764 C CA . PHE A 1 99 ? -10.748 11.674 -7.011 1.00 94.62 99 PHE A CA 1
ATOM 765 C C . PHE A 1 99 ? -10.697 11.011 -5.637 1.00 94.62 99 PHE A C 1
ATOM 767 O O . PHE A 1 99 ? -11.668 10.365 -5.251 1.00 94.62 99 PHE A O 1
ATOM 774 N N . VAL A 1 100 ? -9.604 11.169 -4.885 1.00 95.06 100 VAL A N 1
ATOM 775 C CA . VAL A 1 100 ? -9.468 10.556 -3.557 1.00 95.06 100 VAL A CA 1
ATOM 776 C C . VAL A 1 100 ? -9.187 11.599 -2.487 1.00 95.06 100 VAL A C 1
ATOM 778 O O . VAL A 1 100 ? -10.004 11.771 -1.587 1.00 95.06 100 VAL A O 1
ATOM 781 N N . ALA A 1 101 ? -8.083 12.340 -2.590 1.00 95.25 101 ALA A N 1
ATOM 782 C CA . ALA A 1 101 ? -7.676 13.288 -1.556 1.00 95.25 101 ALA A CA 1
ATOM 783 C C . ALA A 1 101 ? -8.652 14.467 -1.426 1.00 95.25 101 ALA A C 1
ATOM 785 O O . ALA A 1 101 ? -9.145 14.729 -0.331 1.00 95.25 101 ALA A O 1
ATOM 786 N N . LEU A 1 102 ? -8.968 15.158 -2.529 1.00 95.19 102 LEU A N 1
ATOM 787 C CA . LEU A 1 102 ? -9.884 16.303 -2.494 1.00 95.19 102 LEU A CA 1
ATOM 788 C C . LEU A 1 102 ? -11.297 15.914 -2.017 1.00 95.19 102 LEU A C 1
ATOM 790 O O . LEU A 1 102 ? -11.783 16.557 -1.084 1.00 95.19 102 LEU A O 1
ATOM 794 N N . PRO A 1 103 ? -11.952 14.860 -2.551 1.00 94.38 103 PRO A N 1
ATOM 795 C CA . PRO A 1 103 ? -13.265 14.447 -2.059 1.00 94.38 103 PRO A CA 1
ATOM 796 C C . PRO A 1 103 ? -13.254 14.027 -0.588 1.00 94.38 103 PRO A C 1
ATOM 798 O O . PRO A 1 103 ? -14.164 14.401 0.148 1.00 94.38 103 PRO A O 1
ATOM 801 N N . ALA A 1 104 ? -12.220 13.310 -0.132 1.00 93.56 104 ALA A N 1
ATOM 802 C CA . ALA A 1 104 ? -12.112 12.885 1.264 1.00 93.56 104 ALA A CA 1
ATOM 803 C C . ALA A 1 104 ? -11.944 14.060 2.246 1.00 93.56 104 ALA A C 1
ATOM 805 O O . ALA A 1 104 ? -12.370 13.955 3.395 1.00 93.56 104 ALA A O 1
ATOM 806 N N . LEU A 1 105 ? -11.334 15.167 1.808 1.00 92.56 105 LEU A N 1
ATOM 807 C CA . LEU A 1 105 ? -11.138 16.366 2.628 1.00 92.56 105 LEU A CA 1
ATOM 808 C C . LEU A 1 105 ? -12.356 17.297 2.623 1.00 92.56 105 LEU A C 1
ATOM 810 O O . LEU A 1 105 ? -12.695 17.851 3.664 1.00 92.56 105 LEU A O 1
ATOM 814 N N . ILE A 1 106 ? -12.996 17.486 1.466 1.00 94.69 106 ILE A N 1
ATOM 815 C CA . ILE A 1 106 ? -14.060 18.490 1.294 1.00 94.69 106 ILE A CA 1
ATOM 816 C C . ILE A 1 106 ? -15.450 17.890 1.548 1.00 94.69 106 ILE A C 1
ATOM 818 O O . ILE A 1 106 ? -16.313 18.555 2.117 1.00 94.69 106 ILE A O 1
ATOM 822 N N . PHE A 1 107 ? -15.674 16.632 1.156 1.00 93.31 107 PHE A N 1
ATOM 823 C CA . PHE A 1 107 ? -16.984 15.976 1.202 1.00 93.31 107 PHE A CA 1
ATOM 824 C C . PHE A 1 107 ? -16.921 14.578 1.849 1.00 93.31 107 PHE A C 1
ATOM 826 O O . PHE A 1 107 ? -17.375 13.602 1.241 1.00 93.31 107 PHE A O 1
ATOM 833 N N . PRO A 1 108 ? -16.399 14.443 3.087 1.00 90.69 108 PRO A N 1
ATOM 834 C CA . PRO A 1 108 ? -16.205 13.137 3.723 1.00 90.69 108 PRO A CA 1
ATOM 835 C C . PRO A 1 108 ? -17.508 12.336 3.849 1.00 90.69 108 PRO A C 1
ATOM 837 O O . PRO A 1 108 ? -17.506 11.119 3.698 1.00 90.69 108 PRO A O 1
ATOM 840 N N . ASP A 1 109 ? -18.636 13.011 4.047 1.00 90.12 109 ASP A N 1
ATOM 841 C CA . ASP A 1 109 ? -19.948 12.381 4.210 1.00 90.12 109 ASP A CA 1
ATOM 842 C C . ASP A 1 109 ? -20.477 11.756 2.919 1.00 90.12 109 ASP A C 1
ATOM 844 O O . ASP A 1 109 ? -21.019 10.651 2.931 1.00 90.12 109 ASP A O 1
ATOM 848 N N . GLY A 1 110 ? -20.279 12.454 1.798 1.00 90.56 110 GLY A N 1
ATOM 849 C CA . GLY A 1 110 ? -20.617 11.943 0.474 1.00 90.56 110 GLY A CA 1
ATOM 850 C C . GLY A 1 110 ? -19.710 10.781 0.083 1.00 90.56 110 GLY A C 1
ATOM 851 O O . GLY A 1 110 ? -20.177 9.778 -0.444 1.00 90.56 110 GLY A O 1
ATOM 852 N N . VAL A 1 111 ? -18.419 10.860 0.413 1.00 91.69 111 VAL A N 1
ATOM 853 C CA . VAL A 1 111 ? -17.496 9.739 0.192 1.00 91.69 111 VAL A CA 1
ATOM 854 C C . VAL A 1 111 ? -17.884 8.542 1.061 1.00 91.69 111 VAL A C 1
ATOM 856 O O . VAL A 1 111 ? -17.922 7.421 0.567 1.00 91.69 111 VAL A O 1
ATOM 859 N N . SER A 1 112 ? -18.243 8.760 2.328 1.00 93.12 112 SER A N 1
ATOM 860 C CA . SER A 1 112 ? -18.702 7.698 3.227 1.00 93.12 112 SER A CA 1
ATOM 861 C C . SER A 1 112 ? -19.918 6.954 2.672 1.00 93.12 112 SER A C 1
ATOM 863 O O . SER A 1 112 ? -19.956 5.727 2.745 1.00 93.12 112 SER A O 1
ATOM 865 N N . SER A 1 113 ? -20.897 7.668 2.106 1.00 92.00 113 SER A N 1
ATOM 866 C CA . SER A 1 113 ? -22.081 7.041 1.508 1.00 92.00 113 SER A CA 1
ATOM 867 C C . SER A 1 113 ? -21.761 6.323 0.195 1.00 92.00 113 SER A C 1
ATOM 869 O O . SER A 1 113 ? -22.250 5.217 -0.020 1.00 92.00 113 SER A O 1
ATOM 871 N N . MET A 1 114 ? -20.884 6.884 -0.646 1.00 90.75 114 MET A N 1
ATOM 872 C CA . MET A 1 114 ? -20.402 6.228 -1.871 1.00 90.75 114 MET A CA 1
ATOM 873 C C . MET A 1 114 ? -19.639 4.931 -1.585 1.00 90.75 114 MET A C 1
ATOM 875 O O . MET A 1 114 ? -19.770 3.962 -2.328 1.00 90.75 114 MET A O 1
ATOM 879 N N . LEU A 1 115 ? -18.852 4.909 -0.509 1.00 90.38 115 LEU A N 1
ATOM 880 C CA . LEU A 1 115 ? -18.133 3.726 -0.037 1.00 90.38 115 LEU A CA 1
ATOM 881 C C . LEU A 1 115 ? -19.038 2.750 0.739 1.00 90.38 115 LEU A C 1
ATOM 883 O O . LEU A 1 115 ? -18.560 1.707 1.182 1.00 90.38 115 LEU A O 1
ATOM 887 N N . GLY A 1 116 ? -20.322 3.075 0.928 1.00 90.75 116 GLY A N 1
ATOM 888 C CA . GLY A 1 116 ? -21.272 2.234 1.656 1.00 90.75 116 GLY A CA 1
ATOM 889 C C . GLY A 1 116 ? -20.867 1.981 3.109 1.00 90.75 116 GLY A C 1
ATOM 890 O O . GLY A 1 116 ? -21.100 0.891 3.623 1.00 90.75 116 GLY A O 1
ATOM 891 N N . LEU A 1 117 ? -20.206 2.947 3.756 1.00 89.75 117 LEU A N 1
ATOM 892 C CA . LEU A 1 117 ? -19.770 2.808 5.144 1.00 89.75 117 LEU A CA 1
ATOM 893 C C . LEU A 1 117 ? -20.950 3.009 6.097 1.00 89.75 117 LEU A C 1
ATOM 895 O O . LEU A 1 117 ? -21.670 4.007 5.997 1.00 89.75 117 LEU A O 1
ATOM 899 N N . ASP A 1 118 ? -21.091 2.108 7.070 1.00 84.25 118 ASP A N 1
ATOM 900 C CA . ASP A 1 118 ? -22.013 2.303 8.187 1.00 84.25 118 ASP A CA 1
ATOM 901 C C . ASP A 1 118 ? -21.661 3.570 8.976 1.00 84.25 118 ASP A C 1
ATOM 903 O O . ASP A 1 118 ? -20.502 3.994 9.039 1.00 84.25 118 ASP A O 1
ATOM 907 N N . ALA A 1 119 ? -22.655 4.147 9.657 1.00 79.75 119 ALA A N 1
ATOM 908 C CA . ALA A 1 119 ? -22.480 5.368 10.447 1.00 79.75 119 ALA A CA 1
ATOM 909 C C . ALA A 1 119 ? -21.340 5.262 11.482 1.00 79.75 119 ALA A C 1
ATOM 911 O O . ALA A 1 119 ? -20.657 6.253 11.740 1.00 79.75 119 ALA A O 1
ATOM 912 N N . ALA A 1 120 ? -21.095 4.059 12.016 1.00 80.25 120 ALA A N 1
ATOM 913 C CA . ALA A 1 120 ? -20.008 3.771 12.952 1.00 80.25 120 ALA A CA 1
ATOM 914 C C . ALA A 1 120 ? -18.600 3.934 12.342 1.00 80.25 120 ALA A C 1
ATOM 916 O O . ALA A 1 120 ? -17.653 4.227 13.064 1.00 80.25 120 ALA A O 1
ATOM 917 N N . TYR A 1 121 ? -18.456 3.797 11.019 1.00 83.06 121 TYR A N 1
ATOM 918 C CA . TYR A 1 121 ? -17.169 3.828 10.313 1.00 83.06 121 TYR A CA 1
ATOM 919 C C . TYR A 1 121 ? -16.996 5.054 9.414 1.00 83.06 121 TYR A C 1
ATOM 921 O O . TYR A 1 121 ? -16.057 5.116 8.625 1.00 83.06 121 TYR A O 1
ATOM 929 N N . ARG A 1 122 ? -17.849 6.074 9.543 1.00 82.06 122 ARG A N 1
ATOM 930 C CA . ARG A 1 122 ? -17.768 7.317 8.751 1.00 82.06 122 ARG A CA 1
ATOM 931 C C . ARG A 1 122 ? -16.403 8.008 8.850 1.00 82.06 122 ARG A C 1
ATOM 933 O O . ARG A 1 122 ? -15.925 8.608 7.892 1.00 82.06 122 ARG A O 1
ATOM 940 N N . GLN A 1 123 ? -15.737 7.877 9.996 1.00 85.44 123 GLN A N 1
ATOM 941 C CA . GLN A 1 123 ? -14.398 8.428 10.230 1.00 85.44 123 GLN A CA 1
ATOM 942 C C . GLN A 1 123 ? -13.290 7.695 9.446 1.00 85.44 123 GLN A C 1
ATOM 944 O O . GLN A 1 123 ? -12.178 8.207 9.343 1.00 85.44 123 GLN A O 1
ATOM 949 N N . ALA A 1 124 ? -13.580 6.536 8.842 1.00 91.06 124 ALA A N 1
ATOM 950 C CA . ALA A 1 124 ? -12.626 5.744 8.065 1.00 91.06 124 ALA A CA 1
ATOM 951 C C . ALA A 1 124 ? -12.226 6.391 6.730 1.00 91.06 124 ALA A C 1
ATOM 953 O O . ALA A 1 124 ? -11.206 6.013 6.160 1.00 91.06 124 ALA A O 1
ATOM 954 N N . VAL A 1 125 ? -12.989 7.371 6.231 1.00 94.12 125 VAL A N 1
ATOM 955 C CA . VAL A 1 125 ? -12.766 8.004 4.919 1.00 94.12 125 VAL A CA 1
ATOM 956 C C . VAL A 1 125 ? -11.356 8.589 4.788 1.00 94.12 125 VAL A C 1
ATOM 958 O O . VAL A 1 125 ? -10.671 8.348 3.793 1.00 94.12 125 VAL A O 1
ATOM 961 N N . GLN A 1 126 ? -10.887 9.317 5.804 1.00 93.62 126 GLN A N 1
ATOM 962 C CA . GLN A 1 126 ? -9.546 9.909 5.789 1.00 93.62 126 GLN A CA 1
ATOM 963 C C . GLN A 1 126 ? -8.433 8.844 5.889 1.00 93.62 126 GLN A C 1
ATOM 965 O O . GLN A 1 126 ? -7.526 8.872 5.053 1.00 93.62 126 GLN A O 1
ATOM 970 N N . PRO A 1 127 ? -8.493 7.864 6.818 1.00 95.62 127 PRO A N 1
ATOM 971 C CA . PRO A 1 127 ? -7.600 6.705 6.813 1.00 95.62 127 PRO A CA 1
ATOM 972 C C . PRO A 1 127 ? -7.564 5.939 5.486 1.00 95.62 127 PRO A C 1
ATOM 974 O O . PRO A 1 127 ? -6.482 5.552 5.052 1.00 95.62 127 PRO A O 1
ATOM 977 N N . ILE A 1 128 ? -8.708 5.746 4.816 1.00 96.88 128 ILE A N 1
ATOM 978 C CA . ILE A 1 128 ? -8.784 5.101 3.494 1.00 96.88 128 ILE A CA 1
ATOM 979 C C . ILE A 1 128 ? -7.998 5.913 2.468 1.00 96.88 128 ILE A C 1
ATOM 981 O O . ILE A 1 128 ? -7.154 5.357 1.764 1.00 96.88 128 ILE A O 1
ATOM 985 N N . ALA A 1 129 ? -8.233 7.227 2.403 1.00 96.56 129 ALA A N 1
ATOM 986 C CA . ALA A 1 129 ? -7.522 8.103 1.481 1.00 96.56 129 ALA A CA 1
ATOM 987 C C . ALA A 1 129 ? -6.008 8.063 1.740 1.00 96.56 129 ALA A C 1
ATOM 989 O O . ALA A 1 129 ? -5.232 7.812 0.817 1.00 96.56 129 ALA A O 1
ATOM 990 N N . LEU A 1 130 ? -5.579 8.208 2.996 1.00 96.94 130 LEU A N 1
ATOM 991 C CA . LEU A 1 130 ? -4.164 8.168 3.365 1.00 96.94 130 LEU A CA 1
ATOM 992 C C . LEU A 1 130 ? -3.515 6.818 3.032 1.00 96.94 130 LEU A C 1
ATOM 994 O O . LEU A 1 130 ? -2.462 6.776 2.396 1.00 96.94 130 LEU A O 1
ATOM 998 N N . LEU A 1 131 ? -4.147 5.709 3.418 1.00 97.56 131 LEU A N 1
ATOM 999 C CA . LEU A 1 131 ? -3.608 4.379 3.159 1.00 97.56 131 LEU A CA 1
ATOM 1000 C C . LEU A 1 131 ? -3.564 4.072 1.658 1.00 97.56 131 LEU A C 1
ATOM 1002 O O . LEU A 1 131 ? -2.593 3.483 1.189 1.00 97.56 131 LEU A O 1
ATOM 1006 N N . SER A 1 132 ? -4.559 4.519 0.886 1.00 97.44 132 SER A N 1
ATOM 1007 C CA . SER A 1 132 ? -4.552 4.364 -0.572 1.00 97.44 132 SER A CA 1
ATOM 1008 C C . SER A 1 132 ? -3.368 5.094 -1.212 1.00 97.44 132 SER A C 1
ATOM 1010 O O . SER A 1 132 ? -2.737 4.549 -2.119 1.00 97.44 132 SER A O 1
ATOM 1012 N N . ALA A 1 133 ? -2.995 6.271 -0.693 1.00 97.12 133 ALA A N 1
ATOM 1013 C CA . ALA A 1 133 ? -1.814 7.013 -1.129 1.00 97.12 133 ALA A CA 1
ATOM 1014 C C . ALA A 1 133 ? -0.534 6.208 -0.876 1.00 97.12 133 ALA A C 1
ATOM 1016 O O . ALA A 1 133 ? 0.293 6.040 -1.774 1.00 97.12 133 ALA A O 1
ATOM 1017 N N . ILE A 1 134 ? -0.401 5.665 0.340 1.00 97.31 134 ILE A N 1
ATOM 1018 C CA . ILE A 1 134 ? 0.767 4.884 0.753 1.00 97.31 134 ILE A CA 1
ATOM 1019 C C . ILE A 1 134 ? 0.894 3.619 -0.102 1.00 97.31 134 ILE A C 1
ATOM 1021 O O . ILE A 1 134 ? 1.958 3.380 -0.669 1.00 97.31 134 ILE A O 1
ATOM 1025 N N . ILE A 1 135 ? -0.181 2.840 -0.260 1.00 97.19 135 ILE A N 1
ATOM 1026 C CA . ILE A 1 135 ? -0.169 1.612 -1.072 1.00 97.19 135 ILE A CA 1
ATOM 1027 C C . ILE A 1 135 ? 0.146 1.939 -2.538 1.00 97.19 135 ILE A C 1
ATOM 1029 O O . ILE A 1 135 ? 0.967 1.262 -3.157 1.00 97.19 135 ILE A O 1
ATOM 1033 N N . THR A 1 136 ? -0.440 3.005 -3.091 1.00 97.56 136 THR A N 1
ATOM 1034 C CA . THR A 1 136 ? -0.144 3.461 -4.461 1.00 97.56 136 THR A CA 1
ATOM 1035 C C . THR A 1 136 ? 1.347 3.757 -4.627 1.00 97.56 136 THR A C 1
ATOM 1037 O O . THR A 1 136 ? 1.971 3.285 -5.581 1.00 97.56 136 THR A O 1
ATOM 1040 N N . ALA A 1 137 ? 1.940 4.491 -3.682 1.00 96.69 137 ALA A N 1
ATOM 1041 C CA . ALA A 1 137 ? 3.362 4.810 -3.690 1.00 96.69 137 ALA A CA 1
ATOM 1042 C C . ALA A 1 137 ? 4.237 3.552 -3.563 1.00 96.69 137 ALA A C 1
ATOM 1044 O O . ALA A 1 137 ? 5.186 3.393 -4.332 1.00 96.69 137 ALA A O 1
ATOM 1045 N N . GLN A 1 138 ? 3.892 2.624 -2.662 1.00 95.94 138 GLN A N 1
ATOM 1046 C CA . GLN A 1 138 ? 4.615 1.360 -2.489 1.00 95.94 138 GLN A CA 1
ATOM 1047 C C . GLN A 1 138 ? 4.605 0.528 -3.775 1.00 95.94 138 GLN A C 1
ATOM 1049 O O . GLN A 1 138 ? 5.643 0.021 -4.192 1.00 95.94 138 GLN A O 1
ATOM 1054 N N . LEU A 1 139 ? 3.451 0.399 -4.433 1.00 95.44 139 LEU A N 1
ATOM 1055 C CA . LEU A 1 139 ? 3.311 -0.347 -5.684 1.00 95.44 139 LEU A CA 1
ATOM 1056 C C . LEU A 1 139 ? 4.073 0.320 -6.840 1.00 95.44 139 LEU A C 1
ATOM 1058 O O . LEU A 1 139 ? 4.719 -0.371 -7.637 1.00 95.44 139 LEU A O 1
ATOM 1062 N N . PHE A 1 140 ? 4.046 1.653 -6.927 1.00 95.94 140 PHE A N 1
ATOM 1063 C CA . PHE A 1 140 ? 4.827 2.400 -7.917 1.00 95.94 140 PHE A CA 1
ATOM 1064 C C . PHE A 1 140 ? 6.332 2.179 -7.711 1.00 95.94 140 PHE A C 1
ATOM 1066 O O . PHE A 1 140 ? 7.058 1.866 -8.659 1.00 95.94 140 PHE A O 1
ATOM 1073 N N . LEU A 1 141 ? 6.801 2.276 -6.465 1.00 94.75 141 LEU A N 1
ATOM 1074 C CA . LEU A 1 141 ? 8.207 2.109 -6.113 1.00 94.75 141 LEU A CA 1
ATOM 1075 C C . LEU A 1 141 ? 8.676 0.659 -6.279 1.00 94.75 141 LEU A C 1
ATOM 1077 O O . LEU A 1 141 ? 9.729 0.420 -6.866 1.00 94.75 141 LEU A O 1
ATOM 1081 N N . ALA A 1 142 ? 7.866 -0.320 -5.877 1.00 93.00 142 ALA A N 1
ATOM 1082 C CA . ALA A 1 142 ? 8.130 -1.737 -6.122 1.00 93.00 142 ALA A CA 1
ATOM 1083 C C . ALA A 1 142 ? 8.273 -2.034 -7.625 1.00 93.00 142 ALA A C 1
ATOM 1085 O O . ALA A 1 142 ? 9.173 -2.770 -8.041 1.00 93.00 142 ALA A O 1
ATOM 1086 N N . SER A 1 143 ? 7.444 -1.399 -8.458 1.00 92.00 143 SER A N 1
ATOM 1087 C CA . SER A 1 143 ? 7.549 -1.498 -9.918 1.00 92.00 143 SER A CA 1
ATOM 1088 C C . SER A 1 143 ? 8.857 -0.899 -10.432 1.00 92.00 143 SER A C 1
ATOM 1090 O O . SER A 1 143 ? 9.541 -1.511 -11.253 1.00 92.00 143 SER A O 1
ATOM 1092 N N . TYR A 1 144 ? 9.271 0.248 -9.894 1.00 92.94 144 TYR A N 1
ATOM 1093 C CA . TYR A 1 144 ? 10.566 0.843 -10.209 1.00 92.94 144 TYR A CA 1
ATOM 1094 C C . TYR A 1 144 ? 11.736 -0.065 -9.810 1.00 92.94 144 TYR A C 1
ATOM 1096 O O . TYR A 1 144 ? 12.625 -0.315 -10.630 1.00 92.94 144 TYR A O 1
ATOM 1104 N N . LEU A 1 145 ? 11.714 -0.633 -8.602 1.00 90.56 145 LEU A N 1
ATOM 1105 C CA . LEU A 1 145 ? 12.718 -1.587 -8.124 1.00 90.56 145 LEU A CA 1
ATOM 1106 C C . LEU A 1 145 ? 12.791 -2.841 -9.001 1.00 90.56 145 LEU A C 1
ATOM 1108 O O . LEU A 1 145 ? 13.890 -3.337 -9.270 1.00 90.56 145 LEU A O 1
ATOM 1112 N N . SER A 1 146 ? 11.650 -3.324 -9.501 1.00 87.81 146 SER A N 1
ATOM 1113 C CA . SER A 1 146 ? 11.596 -4.432 -10.458 1.00 87.81 146 SER A CA 1
ATOM 1114 C C . SER A 1 146 ? 12.411 -4.129 -11.718 1.00 87.81 146 SER A C 1
ATOM 1116 O O . SER A 1 146 ? 13.243 -4.942 -12.126 1.00 87.81 146 SER A O 1
ATOM 1118 N N . THR A 1 147 ? 12.303 -2.912 -12.266 1.00 87.50 147 THR A N 1
ATOM 1119 C CA . THR A 1 147 ? 13.102 -2.503 -13.439 1.00 87.50 147 THR A CA 1
ATOM 1120 C C . THR A 1 147 ? 14.610 -2.432 -13.172 1.00 87.50 147 THR A C 1
ATOM 1122 O O . THR A 1 147 ? 15.415 -2.448 -14.105 1.00 87.50 147 THR A O 1
ATOM 1125 N N . LYS A 1 148 ? 15.011 -2.379 -11.895 1.00 86.25 148 LYS A N 1
ATOM 1126 C CA . LYS A 1 148 ? 16.406 -2.386 -11.431 1.00 86.25 148 LYS A CA 1
ATOM 1127 C C . LYS A 1 148 ? 16.876 -3.760 -10.943 1.00 86.25 148 LYS A C 1
ATOM 1129 O O . LYS A 1 148 ? 17.943 -3.843 -10.342 1.00 86.25 148 LYS A O 1
ATOM 1134 N N . LEU A 1 149 ? 16.106 -4.826 -11.191 1.00 81.94 149 LEU A N 1
ATOM 1135 C CA . LEU A 1 149 ? 16.375 -6.192 -10.716 1.00 81.94 149 LEU A CA 1
ATOM 1136 C C . LEU A 1 149 ? 16.449 -6.309 -9.181 1.00 81.94 149 LEU A C 1
ATOM 1138 O O . LEU A 1 149 ? 17.095 -7.209 -8.650 1.00 81.94 149 LEU A O 1
ATOM 1142 N N . LYS A 1 150 ? 15.757 -5.423 -8.455 1.00 85.44 150 LYS A N 1
ATOM 1143 C CA . LYS A 1 150 ? 15.646 -5.433 -6.987 1.00 85.44 150 LYS A CA 1
ATOM 1144 C C . LYS A 1 150 ? 14.306 -6.008 -6.506 1.00 85.44 150 LYS A C 1
ATOM 1146 O O . LYS A 1 150 ? 13.795 -5.605 -5.466 1.00 85.44 150 LYS A O 1
ATOM 1151 N N . THR A 1 151 ? 13.730 -6.971 -7.234 1.00 83.38 151 THR A N 1
ATOM 1152 C CA . THR A 1 151 ? 12.415 -7.547 -6.879 1.00 83.38 151 THR A CA 1
ATOM 1153 C C . THR A 1 151 ? 12.430 -8.223 -5.515 1.00 83.38 151 THR A C 1
ATOM 1155 O O . THR A 1 151 ? 11.446 -8.154 -4.803 1.00 83.38 151 THR A O 1
ATOM 1158 N N . THR A 1 152 ? 13.545 -8.855 -5.135 1.00 84.25 152 THR A N 1
ATOM 1159 C CA . THR A 1 152 ? 13.653 -9.548 -3.844 1.00 84.25 152 THR A CA 1
ATOM 1160 C C . THR A 1 152 ? 13.512 -8.593 -2.672 1.00 84.25 152 THR A C 1
ATOM 1162 O O . THR A 1 152 ? 12.863 -8.954 -1.702 1.00 84.25 152 THR A O 1
ATOM 1165 N N . LEU A 1 153 ? 14.062 -7.377 -2.772 1.00 87.00 153 LEU A N 1
ATOM 1166 C CA . LEU A 1 153 ? 13.866 -6.352 -1.746 1.00 87.00 153 LEU A CA 1
ATOM 1167 C C . LEU A 1 153 ? 12.384 -5.984 -1.648 1.00 87.00 153 LEU A C 1
ATOM 1169 O O . LEU A 1 153 ? 11.817 -6.043 -0.565 1.00 87.00 153 LEU A O 1
ATOM 1173 N N . ALA A 1 154 ? 11.750 -5.686 -2.787 1.00 88.88 154 ALA A N 1
ATOM 1174 C CA . ALA A 1 154 ? 10.338 -5.319 -2.821 1.00 88.88 154 ALA A CA 1
ATOM 1175 C C . ALA A 1 154 ? 9.437 -6.419 -2.235 1.00 88.88 154 ALA A C 1
ATOM 1177 O O . ALA A 1 154 ? 8.650 -6.156 -1.330 1.00 88.88 154 ALA A O 1
ATOM 1178 N N . THR A 1 155 ? 9.609 -7.663 -2.693 1.00 87.06 155 THR A N 1
ATOM 1179 C CA . THR A 1 155 ? 8.845 -8.820 -2.216 1.00 87.06 155 THR A CA 1
ATOM 1180 C C . THR A 1 155 ? 9.102 -9.095 -0.739 1.00 87.06 155 THR A C 1
ATOM 1182 O O . THR A 1 155 ? 8.153 -9.302 0.002 1.00 87.06 155 THR A O 1
ATOM 1185 N N . PHE A 1 156 ? 10.353 -9.073 -0.277 1.00 88.94 156 PHE A N 1
ATOM 1186 C CA . PHE A 1 156 ? 10.665 -9.303 1.134 1.00 88.94 156 PHE A CA 1
ATOM 1187 C C . PHE A 1 156 ? 10.043 -8.236 2.044 1.00 88.94 156 PHE A C 1
ATOM 1189 O O . PHE A 1 156 ? 9.465 -8.564 3.079 1.00 88.94 156 PHE A O 1
ATOM 1196 N N . THR A 1 157 ? 10.111 -6.965 1.651 1.00 91.25 157 THR A N 1
ATOM 1197 C CA . THR A 1 157 ? 9.534 -5.863 2.426 1.00 91.25 157 THR A CA 1
ATOM 1198 C C . THR A 1 157 ? 8.003 -5.953 2.485 1.00 91.25 157 THR A C 1
ATOM 1200 O O . THR A 1 157 ? 7.419 -5.845 3.563 1.00 91.25 157 THR A O 1
ATOM 1203 N N . GLN A 1 158 ? 7.344 -6.223 1.355 1.00 89.00 158 GLN A N 1
ATOM 1204 C CA . GLN A 1 158 ? 5.879 -6.302 1.280 1.00 89.00 158 GLN A CA 1
ATOM 1205 C C . GLN A 1 158 ? 5.304 -7.583 1.900 1.00 89.00 158 GLN A C 1
ATOM 1207 O O . GLN A 1 158 ? 4.254 -7.539 2.535 1.00 89.00 158 GLN A O 1
ATOM 1212 N N . GLU A 1 159 ? 5.980 -8.723 1.751 1.00 87.12 159 GLU A N 1
ATOM 1213 C CA . GLU A 1 159 ? 5.466 -10.011 2.229 1.00 87.12 159 GLU A CA 1
ATOM 1214 C C . GLU A 1 159 ? 5.932 -10.349 3.639 1.00 87.12 159 GLU A C 1
ATOM 1216 O O . GLU A 1 159 ? 5.151 -10.872 4.429 1.00 87.12 159 GLU A O 1
ATOM 1221 N N . THR A 1 160 ? 7.185 -10.060 3.980 1.00 87.88 160 THR A N 1
ATOM 1222 C CA . THR A 1 160 ? 7.766 -10.484 5.258 1.00 87.88 160 THR A CA 1
ATOM 1223 C C . THR A 1 160 ? 7.758 -9.348 6.267 1.00 87.88 160 THR A C 1
ATOM 1225 O O . THR A 1 160 ? 7.169 -9.493 7.334 1.00 87.88 160 THR A O 1
ATOM 1228 N N . VAL A 1 161 ? 8.372 -8.203 5.942 1.00 91.88 161 VAL A N 1
ATOM 1229 C CA . VAL A 1 161 ? 8.522 -7.086 6.897 1.00 91.88 161 VAL A CA 1
ATOM 1230 C C . VAL A 1 161 ? 7.161 -6.540 7.314 1.00 91.88 161 VAL A C 1
ATOM 1232 O O . VAL A 1 161 ? 6.912 -6.381 8.508 1.00 91.88 161 VAL A O 1
ATOM 1235 N N . PHE A 1 162 ? 6.254 -6.320 6.359 1.00 93.19 162 PHE A N 1
ATOM 1236 C CA . PHE A 1 162 ? 4.905 -5.853 6.668 1.00 93.19 162 PHE A CA 1
ATOM 1237 C C . PHE A 1 162 ? 4.139 -6.830 7.570 1.00 93.19 162 PHE A C 1
ATOM 1239 O O . PHE A 1 162 ? 3.587 -6.418 8.587 1.00 93.19 162 PHE A O 1
ATOM 1246 N N . LYS A 1 163 ? 4.126 -8.131 7.246 1.00 92.75 163 LYS A N 1
ATOM 1247 C CA . LYS A 1 163 ? 3.369 -9.125 8.026 1.00 92.75 163 LYS A CA 1
ATOM 1248 C C . LYS A 1 163 ? 3.963 -9.359 9.409 1.00 92.75 163 LYS A C 1
ATOM 1250 O O . LYS A 1 163 ? 3.201 -9.504 10.359 1.00 92.75 163 LYS A O 1
ATOM 1255 N N . LEU A 1 164 ? 5.292 -9.338 9.535 1.00 92.69 164 LEU A N 1
ATOM 1256 C CA . LEU A 1 164 ? 5.961 -9.331 10.836 1.00 92.69 164 LEU A CA 1
ATOM 1257 C C . LEU A 1 164 ? 5.568 -8.097 11.642 1.00 92.69 164 LEU A C 1
ATOM 1259 O O . LEU A 1 164 ? 5.158 -8.232 12.787 1.00 92.69 164 LEU A O 1
ATOM 1263 N N . GLY A 1 165 ? 5.639 -6.905 11.047 1.00 93.62 165 GLY A N 1
ATOM 1264 C CA . GLY A 1 165 ? 5.240 -5.671 11.718 1.00 93.62 165 GLY A CA 1
ATOM 1265 C C . GLY A 1 165 ? 3.776 -5.693 12.152 1.00 93.62 165 GLY A C 1
ATOM 1266 O O . GLY A 1 165 ? 3.460 -5.291 13.268 1.00 93.62 165 GLY A O 1
ATOM 1267 N N . TYR A 1 166 ? 2.885 -6.220 11.312 1.00 93.88 166 TYR A N 1
ATOM 1268 C CA . TYR A 1 166 ? 1.464 -6.308 11.627 1.00 93.88 166 TYR A CA 1
ATOM 1269 C C . TYR A 1 166 ? 1.189 -7.315 12.751 1.00 93.88 166 TYR A C 1
ATOM 1271 O O . TYR A 1 166 ? 0.418 -7.013 13.660 1.00 93.88 166 TYR A O 1
ATOM 1279 N N . ALA A 1 167 ? 1.873 -8.463 12.743 1.00 93.31 167 ALA A N 1
ATOM 1280 C CA . ALA A 1 167 ? 1.830 -9.423 13.842 1.00 93.31 167 ALA A CA 1
ATOM 1281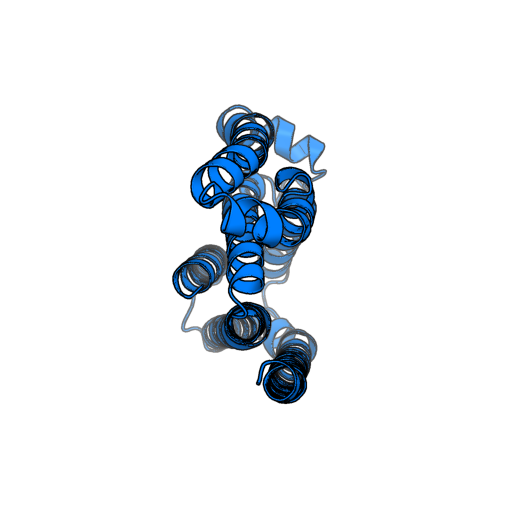 C C . ALA A 1 167 ? 2.369 -8.814 15.145 1.00 93.31 167 ALA A C 1
ATOM 1283 O O . ALA A 1 167 ? 1.744 -8.964 16.189 1.00 93.31 167 ALA A O 1
ATOM 1284 N N . SER A 1 168 ? 3.476 -8.068 15.091 1.00 94.31 168 SER A N 1
ATOM 1285 C CA . SER A 1 168 ? 4.023 -7.361 16.253 1.00 94.31 168 SER A CA 1
ATOM 1286 C C . SER A 1 168 ? 3.043 -6.332 16.815 1.00 94.31 168 SER A C 1
ATOM 1288 O O . SER A 1 168 ? 2.855 -6.283 18.025 1.00 94.31 168 SER A O 1
ATOM 1290 N N . LEU A 1 169 ? 2.369 -5.547 15.966 1.00 94.25 169 LEU A N 1
ATOM 1291 C CA . LEU A 1 169 ? 1.326 -4.616 16.415 1.00 94.25 169 LEU A CA 1
ATOM 1292 C C . LEU A 1 169 ? 0.162 -5.347 17.093 1.00 94.25 169 LEU A C 1
ATOM 1294 O O . LEU A 1 169 ? -0.309 -4.904 18.138 1.00 94.25 169 LEU A O 1
ATOM 1298 N N . ALA A 1 170 ? -0.282 -6.469 16.524 1.00 92.12 170 ALA A N 1
ATOM 1299 C CA . ALA A 1 170 ? -1.346 -7.285 17.101 1.00 92.12 170 ALA A CA 1
ATOM 1300 C C . ALA A 1 170 ? -0.933 -7.907 18.446 1.00 92.12 170 ALA A C 1
ATOM 1302 O O . ALA A 1 170 ? -1.719 -7.895 19.389 1.00 92.12 170 ALA A O 1
ATOM 1303 N N . LEU A 1 171 ? 0.314 -8.368 18.581 1.00 93.38 171 LEU A N 1
ATOM 1304 C CA . LEU A 1 171 ? 0.857 -8.833 19.859 1.00 93.38 171 LEU A CA 1
ATOM 1305 C C . LEU A 1 171 ? 0.923 -7.704 20.893 1.00 93.38 171 LEU A C 1
ATOM 1307 O O . LEU A 1 171 ? 0.490 -7.901 22.023 1.00 93.38 171 LEU A O 1
ATOM 1311 N N . CYS A 1 172 ? 1.398 -6.513 20.515 1.00 93.62 172 CYS A N 1
ATOM 1312 C CA . CYS A 1 172 ? 1.407 -5.350 21.406 1.00 93.62 172 CYS A CA 1
ATOM 1313 C C . CYS A 1 172 ? -0.004 -4.981 21.884 1.00 93.62 172 CYS A C 1
ATOM 1315 O O . CYS A 1 172 ? -0.171 -4.620 23.046 1.00 93.62 172 CYS A O 1
ATOM 1317 N N . LEU A 1 173 ? -1.015 -5.085 21.015 1.00 92.88 173 LEU A N 1
ATOM 1318 C CA . LEU A 1 173 ? -2.414 -4.880 21.393 1.00 92.88 173 LEU A CA 1
ATOM 1319 C C . LEU A 1 173 ? -2.891 -5.949 22.385 1.00 92.88 173 LEU A C 1
ATOM 1321 O O . LEU A 1 173 ? -3.384 -5.603 23.454 1.00 92.88 173 LEU A O 1
ATOM 1325 N N . GLY A 1 174 ? -2.707 -7.234 22.066 1.00 89.94 174 GLY A N 1
ATOM 1326 C CA . GLY A 1 174 ? -3.174 -8.335 22.915 1.00 89.94 174 GLY A CA 1
ATOM 1327 C C . GLY A 1 174 ? -2.455 -8.430 24.268 1.00 89.94 174 GLY A C 1
ATOM 1328 O O . GLY A 1 174 ? -3.039 -8.883 25.246 1.00 89.94 174 GLY A O 1
ATOM 1329 N N . LEU A 1 175 ? -1.209 -7.952 24.359 1.00 92.31 175 LEU A N 1
ATOM 1330 C CA . LEU A 1 175 ? -0.462 -7.816 25.619 1.00 92.31 175 LEU A CA 1
ATOM 1331 C C . LEU A 1 175 ? -0.798 -6.528 26.395 1.00 92.31 175 LEU A C 1
ATOM 1333 O O . LEU A 1 175 ? -0.248 -6.304 27.473 1.00 92.31 175 LEU A O 1
ATOM 1337 N N . GLY A 1 176 ? -1.663 -5.663 25.856 1.00 90.12 176 GLY A N 1
ATOM 1338 C CA . GLY A 1 176 ? -2.062 -4.401 26.482 1.00 90.12 176 GLY A CA 1
ATOM 1339 C C . GLY A 1 176 ? -1.012 -3.285 26.417 1.00 90.12 176 GLY A C 1
ATOM 1340 O O . GLY A 1 176 ? -1.160 -2.270 27.092 1.00 90.12 176 GLY A O 1
ATOM 1341 N N . TRP A 1 177 ? 0.048 -3.437 25.616 1.00 91.38 177 TRP A N 1
ATOM 1342 C CA . TRP A 1 177 ? 1.065 -2.395 25.395 1.00 91.38 177 TRP A CA 1
ATOM 1343 C C . TRP A 1 177 ? 0.587 -1.294 24.445 1.00 91.38 177 TRP A C 1
ATOM 1345 O O . TRP A 1 177 ? 1.130 -0.190 24.452 1.00 91.38 177 TRP A O 1
ATOM 1355 N N . LEU A 1 178 ? -0.416 -1.591 23.618 1.00 90.12 178 LEU A N 1
ATOM 1356 C CA . LEU A 1 178 ? -1.038 -0.650 22.696 1.00 90.12 178 LEU A CA 1
ATOM 1357 C C . LEU A 1 178 ? -2.534 -0.550 23.000 1.00 90.12 178 LEU A C 1
ATOM 1359 O O . LEU A 1 178 ? -3.216 -1.563 23.108 1.00 90.12 178 LEU A O 1
ATOM 1363 N N . GLY A 1 179 ? -3.054 0.672 23.118 1.00 86.94 179 GLY A N 1
ATOM 1364 C CA . GLY A 1 179 ? -4.494 0.896 23.244 1.00 86.94 179 GLY A CA 1
ATOM 1365 C C . GLY A 1 179 ? -5.229 0.624 21.928 1.00 86.94 179 GLY A C 1
ATOM 1366 O O . GLY A 1 179 ? -4.677 0.838 20.848 1.00 86.94 179 GLY A O 1
ATOM 1367 N N . LYS A 1 180 ? -6.498 0.214 22.012 1.00 84.81 180 LYS A N 1
ATOM 1368 C CA . LYS A 1 180 ? -7.334 -0.123 20.845 1.00 84.81 180 LYS A CA 1
ATOM 1369 C C . LYS A 1 180 ? -7.423 1.027 19.830 1.00 84.81 180 LYS A C 1
ATOM 1371 O O . LYS A 1 180 ? -7.094 0.841 18.663 1.00 84.81 180 LYS A O 1
ATOM 1376 N N . SER A 1 181 ? -7.705 2.244 20.297 1.00 85.75 181 SER A N 1
ATOM 1377 C CA . SER A 1 181 ? -7.774 3.452 19.456 1.00 85.75 181 SER A CA 1
ATOM 1378 C C . SER A 1 181 ? -6.437 3.855 18.817 1.00 85.75 181 SER A C 1
ATOM 1380 O O . SER A 1 181 ? -6.411 4.558 17.807 1.00 85.75 181 SER A O 1
ATOM 1382 N N . ALA A 1 182 ? -5.308 3.406 19.377 1.00 90.31 182 ALA A N 1
ATOM 1383 C CA . ALA A 1 182 ? -3.977 3.655 18.827 1.00 90.31 182 ALA A CA 1
ATOM 1384 C C . ALA A 1 182 ? -3.587 2.641 17.738 1.00 90.31 182 ALA A C 1
ATOM 1386 O O . ALA A 1 182 ? -2.601 2.855 17.027 1.00 90.31 182 ALA A O 1
ATOM 1387 N N . PHE A 1 183 ? -4.355 1.559 17.569 1.00 92.81 183 PHE A N 1
ATOM 1388 C CA . PHE A 1 183 ? -4.030 0.492 16.632 1.00 92.81 183 PHE A CA 1
ATOM 1389 C C . PHE A 1 183 ? -4.088 0.947 15.173 1.00 92.81 183 PHE A C 1
ATOM 1391 O O . PHE A 1 183 ? -3.134 0.722 14.429 1.00 92.81 183 PHE A O 1
ATOM 1398 N N . LEU A 1 184 ? -5.168 1.616 14.750 1.00 92.94 184 LEU A N 1
ATOM 1399 C CA . LEU A 1 184 ? -5.297 2.096 13.371 1.00 92.94 184 LEU A CA 1
ATOM 1400 C C . LEU A 1 184 ? -4.191 3.109 13.002 1.00 92.94 184 LEU A C 1
ATOM 1402 O O . LEU A 1 184 ? -3.535 2.902 11.978 1.00 92.94 184 LEU A O 1
ATOM 1406 N N . PRO A 1 185 ? -3.895 4.147 13.811 1.00 94.19 185 PRO A N 1
ATOM 1407 C CA . PRO A 1 185 ? -2.740 5.012 13.573 1.00 94.19 185 PRO A CA 1
ATOM 1408 C C . PRO A 1 185 ? -1.412 4.248 13.491 1.00 94.19 185 PRO A C 1
ATOM 1410 O O . PRO A 1 185 ? -0.638 4.473 12.562 1.00 94.19 185 PRO A O 1
ATOM 1413 N N . ALA A 1 186 ? -1.154 3.306 14.406 1.00 95.19 186 ALA A N 1
ATOM 1414 C CA . ALA A 1 186 ? 0.066 2.496 14.386 1.00 95.19 186 ALA A CA 1
ATOM 1415 C C . ALA A 1 186 ? 0.167 1.631 13.118 1.00 95.19 186 ALA A C 1
ATOM 1417 O O . ALA A 1 186 ? 1.239 1.495 12.528 1.00 95.19 186 ALA A O 1
ATOM 1418 N N . TYR A 1 187 ? -0.961 1.100 12.651 1.00 95.06 187 TYR A N 1
ATOM 1419 C CA . TYR A 1 187 ? -1.057 0.347 11.407 1.00 95.06 187 TYR A CA 1
ATOM 1420 C C . TYR A 1 187 ? -0.771 1.216 10.167 1.00 95.06 187 TYR A C 1
ATOM 1422 O O . TYR A 1 187 ? -0.067 0.786 9.248 1.00 95.06 187 TYR A O 1
ATOM 1430 N N . LEU A 1 188 ? -1.255 2.462 10.137 1.00 96.19 188 LEU A N 1
ATOM 1431 C CA . LEU A 1 188 ? -0.920 3.425 9.080 1.00 96.19 188 LEU A CA 1
ATOM 1432 C C . LEU A 1 188 ? 0.574 3.784 9.101 1.00 96.19 188 LEU A C 1
ATOM 1434 O O . LEU A 1 188 ? 1.214 3.815 8.049 1.00 96.19 188 LEU A O 1
ATOM 1438 N N . ILE A 1 189 ? 1.149 3.981 10.292 1.00 96.56 189 ILE A N 1
ATOM 1439 C CA . ILE A 1 189 ? 2.586 4.230 10.473 1.00 96.56 189 ILE A CA 1
ATOM 1440 C C . ILE A 1 189 ? 3.409 3.041 9.975 1.00 96.56 189 ILE A C 1
ATOM 1442 O O . ILE A 1 189 ? 4.388 3.245 9.264 1.00 96.56 189 ILE A O 1
ATOM 1446 N N . LEU A 1 190 ? 3.008 1.802 10.272 1.00 96.38 190 LEU A N 1
ATOM 1447 C CA . LEU A 1 190 ? 3.679 0.609 9.750 1.00 96.38 190 LEU A CA 1
ATOM 1448 C C . LEU A 1 190 ? 3.718 0.610 8.216 1.00 96.38 190 LEU A C 1
ATOM 1450 O O . LEU A 1 190 ? 4.767 0.352 7.630 1.00 96.38 190 LEU A O 1
ATOM 1454 N N . ASN A 1 191 ? 2.603 0.938 7.558 1.00 96.12 191 ASN A N 1
ATOM 1455 C CA . ASN A 1 191 ? 2.561 1.052 6.099 1.00 96.12 191 ASN A CA 1
ATOM 1456 C C . ASN A 1 191 ? 3.496 2.159 5.582 1.00 96.12 191 ASN A C 1
ATOM 1458 O O . ASN A 1 191 ? 4.163 1.983 4.560 1.00 96.12 191 ASN A O 1
ATOM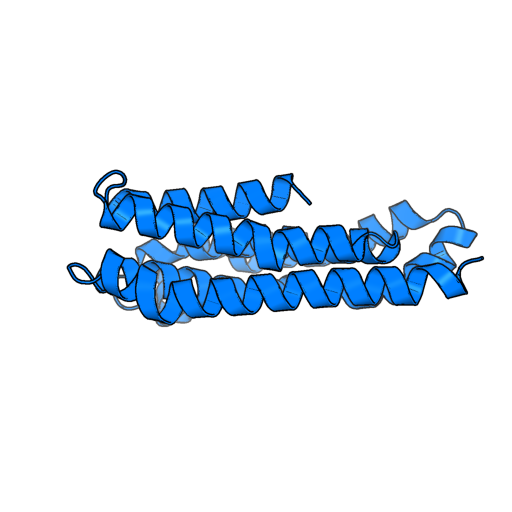 1462 N N . LEU A 1 192 ? 3.589 3.285 6.290 1.00 95.94 192 LEU A N 1
ATOM 1463 C CA . LEU A 1 192 ? 4.531 4.349 5.949 1.00 95.94 192 LEU A CA 1
ATOM 1464 C C . LEU A 1 192 ? 5.991 3.899 6.125 1.00 95.94 192 LEU A C 1
ATOM 1466 O O . LEU A 1 192 ? 6.815 4.153 5.253 1.00 95.94 192 LEU A O 1
ATOM 1470 N N . LEU A 1 193 ? 6.316 3.181 7.202 1.00 95.31 193 LEU A N 1
ATOM 1471 C CA . LEU A 1 193 ? 7.653 2.622 7.424 1.00 95.31 193 LEU A CA 1
ATOM 1472 C C . LEU A 1 193 ? 8.034 1.628 6.323 1.00 95.31 193 LEU A C 1
ATOM 1474 O O . LEU A 1 193 ? 9.144 1.678 5.805 1.00 95.31 193 LEU A O 1
ATOM 1478 N N . VAL A 1 194 ? 7.100 0.768 5.918 1.00 94.62 194 VAL A N 1
ATOM 1479 C CA . VAL A 1 194 ? 7.288 -0.176 4.805 1.00 94.62 194 VAL A CA 1
ATOM 1480 C C . VAL A 1 194 ? 7.574 0.569 3.501 1.00 94.62 194 VAL A C 1
ATOM 1482 O O . VAL A 1 194 ? 8.456 0.155 2.754 1.00 94.62 194 VAL A O 1
ATOM 1485 N N . LEU A 1 195 ? 6.894 1.694 3.248 1.00 94.12 195 LEU A N 1
ATOM 1486 C CA . LEU A 1 195 ? 7.190 2.560 2.105 1.00 94.12 195 LEU A CA 1
ATOM 1487 C C . LEU A 1 195 ? 8.603 3.156 2.173 1.00 94.12 195 LEU A C 1
ATOM 1489 O O . LEU A 1 195 ? 9.268 3.207 1.148 1.00 94.12 195 LEU A O 1
ATOM 1493 N N . LEU A 1 196 ? 9.064 3.589 3.348 1.00 92.62 196 LEU A N 1
ATOM 1494 C CA . LEU A 1 196 ? 10.400 4.178 3.522 1.00 92.62 196 LEU A CA 1
ATOM 1495 C C . LEU A 1 196 ? 11.545 3.162 3.382 1.00 92.62 196 LEU A C 1
ATOM 1497 O O . LEU A 1 196 ? 12.679 3.554 3.115 1.00 92.62 196 LEU A O 1
ATOM 1501 N N . VAL A 1 197 ? 11.267 1.874 3.599 1.00 90.50 197 VAL A N 1
ATOM 1502 C CA . VAL A 1 197 ? 12.246 0.783 3.445 1.00 90.50 197 VAL A CA 1
ATOM 1503 C C . VAL A 1 197 ? 12.416 0.357 1.978 1.00 90.50 197 VAL A C 1
ATOM 1505 O O . VAL A 1 197 ? 13.458 -0.205 1.627 1.00 90.50 197 VAL A O 1
ATOM 1508 N N . LEU A 1 198 ? 11.404 0.583 1.133 1.00 87.06 198 LEU A N 1
ATOM 1509 C CA . LEU A 1 198 ? 11.456 0.323 -0.314 1.00 87.06 198 LEU A CA 1
ATOM 1510 C C . LEU A 1 198 ? 12.349 1.347 -1.034 1.00 87.06 198 LEU A C 1
ATOM 1512 O O . LEU A 1 198 ? 13.071 0.921 -1.969 1.00 87.06 198 LEU A O 1
#

Mean predicted aligned error: 4.95 Å

Secondary structure (DSSP, 8-state):
-GGGHHHHHHHHHHHHHHHHHHHHHHIIIIIHHHHTTT-HHHHHHHHHHHHHHHHHHHHHTTTHHHHHHHHHHHHHHTT-HHHHHHHHHHHHHHHHIIIIIHHHHH-HHHHHHHTT--GGGGGGHHHHHHHHHHHHHHHHHHHHHHHTT-HHHHHHIIIIIHHHHHHHHHHHHHTTS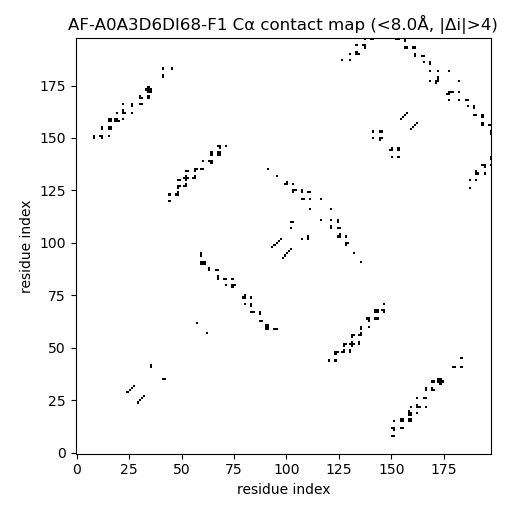S-HHHHHHHHHHHHHHHHHH-

Nearest PDB structures (foldseek):
  5xjj-assembly1_A  TM=6.450E-01  e=5.205E+00  Camelina sativa
  1few-assembly1_A  TM=2.424E-01  e=4.347E+00  Homo sapiens

Foldseek 3Di:
DVVVVVVVLVVLLVVLQVQLVVLLCCCVVPLQCLLCVPPVPLVVLLVLLVVLLVVLLVVLQVCLLVQCLVCVVVCVVVVNNVVSLVVSVVSSVCCLVPPQVVCCVPPLPVVCVVSVHDPSNSVSSVSSSLSSNLVNLLSNVCSVCVSVVNNSQSSNLVRPVLSVQLSVLSVCSSVVVDDSVCSSVSNSVSSVVSSVSD

pLDDT: mean 90.52, std 7.74, range [47.03, 97.56]

Sequence (198 aa):
MARFRVPTQAFRNFLSILLGFVLGAVNNLIILPWAFADDLGEWGLVRIVMAWASLIAPIILYGAPAAMNRYTGVMGRANKIPKLLGTLLWPPLLLFSGFVALPALIFPDGVSSMLGLDAAYRQAVQPIALLSAIITAQLFLASYLSTKLKTTLATFTQETVFKLGYASLALCLGLGWLGKSAFLPAYLILNLLVLLVL